Protein AF-A0A167PFN2-F1 (afdb_monomer_lite)

Organism: Calocera viscosa (strain TUFC12733) (NCBI:txid1330018)

pLDDT: mean 80.53, std 17.49, range [42.31, 97.94]

Sequence (240 aa):
MRRRRRKTDGDDTFADDEVVKVKESMMTAAIEDEEAIMEKKPALSKLKMLPQVMDVLQKQSLQAAILDNGMLEAVARWLEPIKADKSLPAMNIQNALFTVLQKMYIDTSTLRECDLGKVVLFYTKCTRVQEHIKRAADQLVDTWSRPIINRSSNYRSLVIPTISLAKILAEGKQAQEKTRRIRIPERQFGVYTVAPPSQVLPDGRTGDGDEARERRRREQERLRRLQRKLQLAKQQNARV

InterPro domains:
  IPR017923 Transcription factor IIS, N-terminal [PF08711] (98-148)
  IPR017923 Transcription factor IIS, N-terminal [PS51319] (73-151)
  IPR035441 TFIIS/LEDGF domain superfamily [G3DSA:1.20.930.10] (11-154)
  IPR035441 TFIIS/LEDGF domain superfamily [SSF47676] (75-150)
  IPR051037 RNA Polymerase II Transcription Factor IWS1 [PTHR46010] (2-229)

Structure (mmCIF, N/CA/C/O backbone):
data_AF-A0A167PFN2-F1
#
_entry.id   AF-A0A167PFN2-F1
#
loop_
_atom_site.group_PDB
_atom_site.id
_atom_site.type_symbol
_atom_site.label_atom_id
_atom_site.label_alt_id
_atom_site.label_comp_id
_atom_site.label_asym_id
_atom_site.label_entity_id
_atom_site.label_seq_id
_atom_site.pdbx_PDB_ins_code
_atom_site.Cartn_x
_atom_site.Cartn_y
_atom_site.Cartn_z
_atom_site.occupancy
_atom_site.B_iso_or_equiv
_atom_site.auth_seq_id
_atom_site.auth_comp_id
_atom_site.auth_asym_id
_atom_site.auth_atom_id
_atom_site.pdbx_PDB_model_num
ATOM 1 N N . MET A 1 1 ? -12.390 13.884 -37.251 1.00 42.31 1 MET A N 1
ATOM 2 C CA . MET A 1 1 ? -11.520 14.655 -36.332 1.00 42.31 1 MET A CA 1
ATOM 3 C C . MET A 1 1 ? -12.018 14.467 -34.904 1.00 42.31 1 MET A C 1
ATOM 5 O O . MET A 1 1 ? -13.130 14.877 -34.598 1.00 42.31 1 MET A O 1
ATOM 9 N N . ARG A 1 2 ? -11.254 13.774 -34.049 1.00 47.59 2 ARG A N 1
ATOM 10 C CA . ARG A 1 2 ? -11.607 13.576 -32.632 1.00 47.59 2 ARG A CA 1
ATOM 11 C C . ARG A 1 2 ? -11.479 14.919 -31.911 1.00 47.59 2 ARG A C 1
ATOM 13 O O . ARG A 1 2 ? -10.385 15.466 -31.809 1.00 47.59 2 ARG A O 1
ATOM 20 N N . ARG A 1 3 ? -12.610 15.461 -31.459 1.00 47.84 3 ARG A N 1
ATOM 21 C CA . ARG A 1 3 ? -12.701 16.722 -30.719 1.00 47.84 3 ARG A CA 1
ATOM 22 C C . ARG A 1 3 ? -11.962 16.546 -29.388 1.00 47.84 3 ARG A C 1
ATOM 24 O O . ARG A 1 3 ? -12.452 15.866 -28.491 1.00 47.84 3 ARG A O 1
ATOM 31 N N . ARG A 1 4 ? -10.754 17.106 -29.292 1.00 57.25 4 ARG A N 1
ATOM 32 C CA . ARG A 1 4 ? -9.968 17.180 -28.055 1.00 57.25 4 ARG A CA 1
ATOM 33 C C . ARG A 1 4 ? -10.764 18.068 -27.094 1.00 57.25 4 ARG A C 1
ATOM 35 O O . ARG A 1 4 ? -10.833 19.278 -27.298 1.00 57.25 4 ARG A O 1
ATOM 42 N N . ARG A 1 5 ? -11.468 17.459 -26.131 1.00 57.72 5 ARG A N 1
ATOM 43 C CA . ARG A 1 5 ? -12.133 18.186 -25.038 1.00 57.72 5 ARG A CA 1
ATOM 44 C C . ARG A 1 5 ? -11.044 19.014 -24.350 1.00 57.72 5 ARG A C 1
ATOM 46 O O . ARG A 1 5 ? -10.065 18.445 -23.877 1.00 57.72 5 ARG A O 1
ATOM 53 N N . ARG A 1 6 ? -11.178 20.344 -24.378 1.00 56.41 6 ARG A N 1
ATOM 54 C CA . ARG A 1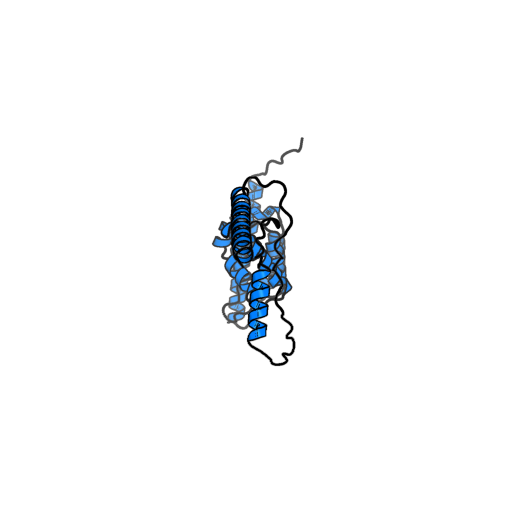 6 ? -10.398 21.234 -23.511 1.00 56.41 6 ARG A CA 1
ATOM 55 C C . ARG A 1 6 ? -10.736 20.825 -22.080 1.00 56.41 6 ARG A C 1
ATOM 57 O O . ARG A 1 6 ? -11.908 20.867 -21.715 1.00 56.41 6 ARG A O 1
ATOM 64 N N . LYS A 1 7 ? -9.734 20.345 -21.348 1.00 56.66 7 LYS A N 1
ATOM 65 C CA . LYS A 1 7 ? -9.808 20.152 -19.903 1.00 56.66 7 LYS A CA 1
ATOM 66 C C . LYS A 1 7 ? -9.984 21.550 -19.308 1.00 56.66 7 LYS A C 1
ATOM 68 O O . LYS A 1 7 ? -9.249 22.459 -19.687 1.00 56.66 7 LYS A O 1
ATOM 73 N N . THR A 1 8 ? -11.039 21.748 -18.534 1.00 57.50 8 THR A N 1
ATOM 74 C CA . THR A 1 8 ? -11.296 23.009 -17.838 1.00 57.50 8 THR A CA 1
ATOM 75 C C . THR A 1 8 ? -10.439 22.978 -16.578 1.00 57.50 8 THR A C 1
ATOM 77 O O . THR A 1 8 ? -10.554 22.011 -15.834 1.00 57.50 8 THR A O 1
ATOM 80 N N . ASP A 1 9 ? -9.607 23.987 -16.318 1.00 60.34 9 ASP A N 1
ATOM 81 C CA . ASP A 1 9 ? -8.679 24.004 -15.166 1.00 60.34 9 ASP A CA 1
ATOM 82 C C . ASP A 1 9 ? -9.374 23.808 -13.792 1.00 60.34 9 ASP A C 1
ATOM 84 O O . ASP A 1 9 ? -8.746 23.415 -12.813 1.00 60.34 9 ASP A O 1
ATOM 88 N N . GLY A 1 10 ? -10.694 24.022 -13.716 1.00 67.62 10 GLY A N 1
ATOM 89 C CA . GLY A 1 10 ? -11.504 23.746 -12.522 1.00 67.62 10 GLY A CA 1
ATOM 90 C C . GLY A 1 10 ? -11.791 22.263 -12.233 1.00 67.62 10 GLY A C 1
ATOM 91 O O . GLY A 1 10 ? -12.207 21.938 -11.128 1.00 67.62 10 GLY A O 1
ATOM 92 N N . ASP A 1 11 ? -11.603 21.363 -13.203 1.00 72.94 11 ASP A N 1
ATOM 93 C CA . ASP A 1 11 ? -11.831 19.916 -13.024 1.00 72.94 11 ASP A CA 1
ATOM 94 C C . ASP A 1 11 ? -10.655 19.256 -12.283 1.00 72.94 11 ASP A C 1
ATOM 96 O O . ASP A 1 11 ? -10.850 18.414 -11.410 1.00 72.94 11 ASP A O 1
ATOM 100 N N . ASP A 1 12 ? -9.428 19.706 -12.572 1.00 79.06 12 ASP A N 1
ATOM 101 C CA . ASP A 1 12 ? -8.213 19.165 -11.953 1.00 79.06 12 ASP A CA 1
ATOM 102 C C . ASP A 1 12 ? -8.086 19.595 -10.482 1.00 79.06 12 ASP A C 1
ATOM 104 O O . ASP A 1 12 ? -7.796 18.769 -9.623 1.00 79.06 12 ASP A O 1
ATOM 108 N N . THR A 1 13 ? -8.442 20.842 -10.159 1.00 85.94 13 THR A N 1
ATOM 109 C CA . THR A 1 13 ? -8.482 21.323 -8.763 1.00 85.94 13 THR A CA 1
ATOM 110 C C . THR A 1 13 ? -9.523 20.594 -7.914 1.00 85.94 13 THR A C 1
ATOM 112 O O . THR A 1 13 ? -9.257 20.261 -6.762 1.00 85.94 13 THR A O 1
ATOM 115 N N . PHE A 1 14 ? -10.696 20.284 -8.474 1.00 88.44 14 PHE A N 1
ATOM 116 C CA . PHE A 1 14 ? -11.708 19.504 -7.759 1.00 88.44 14 PHE A CA 1
ATOM 117 C C . PHE A 1 14 ? -11.242 18.064 -7.483 1.00 88.44 14 PHE A C 1
ATOM 119 O O . PHE A 1 14 ? -11.497 17.528 -6.403 1.00 88.44 14 PHE A O 1
ATOM 126 N N . ALA A 1 15 ? -10.548 17.446 -8.444 1.00 91.12 15 ALA A N 1
ATOM 127 C CA . ALA A 1 15 ? -9.970 16.115 -8.288 1.00 91.12 15 ALA A CA 1
ATOM 128 C C . ALA A 1 15 ? -8.891 16.078 -7.192 1.00 91.12 15 ALA A C 1
ATOM 130 O O . ALA A 1 15 ? -8.901 15.167 -6.361 1.00 91.12 15 ALA A O 1
ATOM 131 N N . ASP A 1 16 ? -8.003 17.074 -7.160 1.00 92.88 16 ASP A N 1
ATOM 132 C CA . ASP A 1 16 ? -6.981 17.210 -6.118 1.00 92.88 16 ASP A CA 1
ATOM 133 C C . ASP A 1 16 ? -7.616 17.382 -4.732 1.00 92.88 16 ASP A C 1
ATOM 135 O O . ASP A 1 16 ? -7.277 16.651 -3.800 1.00 92.88 16 ASP A O 1
ATOM 139 N N . ASP A 1 17 ? -8.615 18.261 -4.606 1.00 94.50 17 ASP A N 1
ATOM 140 C CA . ASP A 1 17 ? -9.341 18.480 -3.352 1.00 94.50 17 ASP A CA 1
ATOM 141 C C . ASP A 1 17 ? -10.053 17.209 -2.850 1.00 94.50 17 ASP A C 1
ATOM 143 O O . ASP A 1 17 ? -10.078 16.946 -1.643 1.00 94.50 17 ASP A O 1
ATOM 147 N N . GLU A 1 18 ? -10.653 16.411 -3.746 1.00 94.38 18 GLU A N 1
ATOM 148 C CA . GLU A 1 18 ? -11.273 15.121 -3.397 1.00 94.38 18 GLU A CA 1
ATOM 149 C C . GLU A 1 18 ? -10.222 14.158 -2.826 1.00 94.38 18 GLU A C 1
ATOM 151 O O . GLU A 1 18 ? -10.432 13.562 -1.764 1.00 94.38 18 GLU A O 1
ATOM 156 N N . VAL A 1 19 ? -9.072 14.040 -3.494 1.00 96.31 19 VAL A N 1
ATOM 157 C CA . VAL A 1 19 ? -7.975 13.153 -3.088 1.00 96.31 19 VAL A CA 1
ATOM 158 C C . VAL A 1 19 ? -7.372 13.579 -1.751 1.00 96.31 19 VAL A C 1
ATOM 160 O O . VAL A 1 19 ? -7.173 12.728 -0.881 1.00 96.31 19 VAL A O 1
ATOM 163 N N . VAL A 1 20 ? -7.118 14.875 -1.551 1.00 96.75 20 VAL A N 1
ATOM 164 C CA . VAL A 1 20 ? -6.549 15.409 -0.304 1.00 96.75 20 VAL A CA 1
ATOM 165 C C . VAL A 1 20 ? -7.480 15.139 0.877 1.00 96.75 20 VAL A C 1
ATOM 167 O O . VAL A 1 20 ? -7.039 14.591 1.887 1.00 96.75 20 VAL A O 1
ATOM 170 N N . LYS A 1 21 ? -8.785 15.405 0.736 1.00 96.56 21 LYS A N 1
ATOM 171 C CA . LYS A 1 21 ? -9.772 15.133 1.800 1.00 96.56 21 LYS A CA 1
ATOM 172 C C . LYS A 1 21 ? -9.812 13.660 2.192 1.00 96.56 21 LYS A C 1
ATOM 174 O O . LYS A 1 21 ? -9.920 13.323 3.375 1.00 96.56 21 LYS A O 1
ATOM 179 N N . VAL A 1 22 ? -9.733 12.767 1.205 1.00 97.19 22 VAL A N 1
ATOM 180 C CA . VAL A 1 22 ? -9.738 11.321 1.453 1.00 97.19 22 VAL A CA 1
ATOM 181 C C . VAL A 1 22 ? -8.418 10.893 2.092 1.00 97.19 22 VAL A C 1
ATOM 183 O O . VAL A 1 22 ? -8.450 10.119 3.044 1.00 97.19 22 VAL A O 1
ATOM 186 N N . LYS A 1 23 ? -7.272 11.434 1.659 1.00 97.19 23 LYS A N 1
ATOM 187 C CA . LYS A 1 23 ? -5.966 11.202 2.299 1.00 97.19 23 LYS A CA 1
ATOM 188 C C . LYS A 1 23 ? -5.992 11.596 3.778 1.00 97.19 23 LYS A C 1
ATOM 190 O O . LYS A 1 23 ? -5.592 10.796 4.621 1.00 97.19 23 LYS A O 1
ATOM 195 N N . GLU A 1 24 ? -6.464 12.795 4.102 1.00 97.69 24 GLU A N 1
ATOM 196 C CA . GLU A 1 24 ? -6.550 13.275 5.487 1.00 97.69 24 GLU A CA 1
ATOM 197 C C . GLU A 1 24 ? -7.451 12.374 6.329 1.00 97.69 24 GLU A C 1
ATOM 199 O O . GLU A 1 24 ? -7.043 11.895 7.385 1.00 97.69 24 GLU A O 1
ATOM 204 N N . SER A 1 25 ? -8.633 12.041 5.807 1.00 97.81 25 SER A N 1
ATOM 205 C CA . SER A 1 25 ? -9.567 11.133 6.474 1.00 97.81 25 SER A CA 1
ATOM 206 C C . SER A 1 25 ? -8.953 9.740 6.694 1.00 97.81 25 SER A C 1
ATOM 208 O O . SER A 1 25 ? -9.162 9.134 7.745 1.00 97.81 25 SER A O 1
ATOM 210 N N . MET A 1 26 ? -8.135 9.241 5.755 1.00 97.94 26 MET A N 1
ATOM 211 C CA . MET A 1 26 ? -7.407 7.979 5.919 1.00 97.94 26 MET A CA 1
ATOM 212 C C . MET A 1 26 ? -6.393 8.057 7.058 1.00 97.94 26 MET A C 1
ATOM 214 O O . MET A 1 26 ? -6.281 7.111 7.841 1.00 97.94 26 MET A O 1
ATOM 218 N N . MET A 1 27 ? -5.650 9.160 7.157 1.00 97.38 27 MET A N 1
ATOM 219 C CA . MET A 1 27 ? -4.683 9.366 8.234 1.00 97.38 27 MET A CA 1
ATOM 220 C C . MET A 1 27 ? -5.386 9.447 9.590 1.00 97.38 27 MET A C 1
ATOM 222 O O . MET A 1 27 ? -4.975 8.758 10.523 1.00 97.38 27 MET A O 1
ATOM 226 N N . THR A 1 28 ? -6.495 10.185 9.681 1.00 97.75 28 THR A N 1
ATOM 227 C CA . THR A 1 28 ? -7.316 10.258 10.896 1.00 97.75 28 THR A CA 1
ATOM 228 C C . THR A 1 28 ? -7.849 8.885 11.295 1.00 97.75 28 THR A C 1
ATOM 230 O O . THR A 1 28 ? -7.648 8.467 12.429 1.00 97.75 28 THR A O 1
ATOM 233 N N . ALA A 1 29 ? -8.412 8.113 10.361 1.00 97.19 29 ALA A N 1
ATOM 234 C CA . ALA A 1 29 ? -8.897 6.760 10.642 1.00 97.19 29 ALA A CA 1
ATOM 235 C C . ALA A 1 29 ? -7.780 5.806 11.111 1.00 97.19 29 ALA A C 1
ATOM 237 O O . ALA A 1 29 ? -8.033 4.876 11.880 1.00 97.19 29 ALA A O 1
ATOM 238 N N . ALA A 1 30 ? -6.540 6.009 10.651 1.00 96.06 30 ALA A N 1
ATOM 239 C CA . ALA A 1 30 ? -5.392 5.249 11.135 1.00 96.06 30 ALA A CA 1
ATOM 240 C C . ALA A 1 30 ? -5.029 5.615 12.581 1.00 96.06 30 ALA A C 1
ATOM 242 O O . ALA A 1 30 ? -4.759 4.705 13.362 1.00 96.06 30 ALA A O 1
ATOM 243 N N . ILE A 1 31 ? -5.052 6.907 12.926 1.00 95.31 31 ILE A N 1
ATOM 244 C CA . ILE A 1 31 ? -4.796 7.412 14.284 1.00 95.31 31 ILE A CA 1
ATOM 245 C C . ILE A 1 31 ? -5.883 6.926 15.250 1.00 95.31 31 ILE A C 1
ATOM 247 O O . ILE A 1 31 ? -5.557 6.332 16.272 1.00 95.31 31 ILE A O 1
ATOM 251 N N . GLU A 1 32 ? -7.160 7.075 14.889 1.00 95.81 32 GLU A N 1
ATOM 252 C CA . GLU A 1 32 ? -8.297 6.620 15.703 1.00 95.81 32 GLU A CA 1
ATOM 253 C C . GLU A 1 32 ? -8.226 5.122 16.019 1.00 95.81 32 GLU A C 1
ATOM 255 O O . GLU A 1 32 ? -8.504 4.693 17.136 1.00 95.81 32 GLU A O 1
ATOM 260 N N . ASP A 1 33 ? -7.834 4.304 15.040 1.00 94.94 33 ASP A N 1
ATOM 261 C CA . ASP A 1 33 ? -7.671 2.871 15.264 1.00 94.94 33 ASP A CA 1
ATOM 262 C C . ASP A 1 33 ? -6.493 2.562 16.200 1.00 94.94 33 ASP A C 1
ATOM 264 O O . ASP A 1 33 ? -6.563 1.602 16.964 1.00 94.94 33 ASP A O 1
ATOM 268 N N . GLU A 1 34 ? -5.409 3.341 16.159 1.00 93.31 34 GLU A N 1
ATOM 269 C CA . GLU A 1 34 ? -4.299 3.185 17.106 1.00 93.31 34 GLU A CA 1
ATOM 270 C C . GLU A 1 34 ? -4.702 3.577 18.523 1.00 93.31 34 GLU A C 1
ATOM 272 O O . GLU A 1 34 ? -4.394 2.844 19.464 1.00 93.31 34 GLU A O 1
ATOM 277 N N . GLU A 1 35 ? -5.439 4.675 18.675 1.00 94.06 35 GLU A N 1
ATOM 278 C CA . GLU A 1 35 ? -6.019 5.097 19.949 1.00 94.06 35 GLU A CA 1
ATOM 279 C C . GLU A 1 35 ? -6.986 4.045 20.495 1.00 94.06 35 GLU A C 1
ATOM 281 O O . GLU A 1 35 ? -6.848 3.624 21.643 1.00 94.06 35 GLU A O 1
ATOM 286 N N . ALA A 1 36 ? -7.885 3.5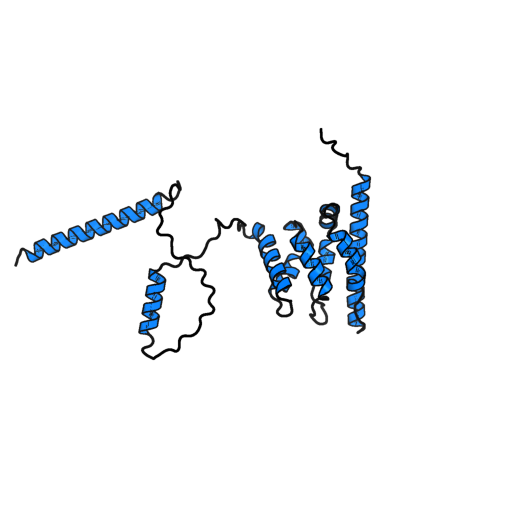17 19.660 1.00 93.88 36 ALA A N 1
ATOM 287 C CA . ALA A 1 36 ? -8.797 2.448 20.052 1.00 93.88 36 ALA A CA 1
ATOM 288 C C . ALA A 1 36 ? -8.038 1.206 20.547 1.00 93.88 36 ALA A C 1
ATOM 290 O O . ALA A 1 36 ? -8.399 0.642 21.579 1.00 93.88 36 ALA A O 1
ATOM 291 N N . ILE A 1 37 ? -6.956 0.805 19.869 1.00 92.06 37 ILE A N 1
ATOM 292 C CA . ILE A 1 37 ? -6.116 -0.329 20.289 1.00 92.06 37 ILE A CA 1
ATOM 293 C C . ILE A 1 37 ? -5.432 -0.043 21.628 1.00 92.06 37 ILE A C 1
ATOM 295 O O . ILE A 1 37 ? -5.434 -0.914 22.501 1.00 92.06 37 ILE A O 1
ATOM 299 N N . MET A 1 38 ? -4.890 1.164 21.826 1.00 91.38 38 MET A N 1
ATOM 300 C CA . MET A 1 38 ? -4.297 1.576 23.106 1.00 91.38 38 MET A CA 1
ATOM 301 C C . MET A 1 38 ? -5.325 1.541 24.245 1.00 91.38 38 MET A C 1
ATOM 303 O O . MET A 1 38 ? -5.020 1.081 25.346 1.00 91.38 38 MET A O 1
ATOM 307 N N . GLU A 1 39 ? -6.565 1.941 23.964 1.00 94.06 39 GLU A N 1
ATOM 308 C CA . GLU A 1 39 ? -7.698 1.879 24.891 1.00 94.06 39 GLU A CA 1
ATOM 309 C C . GLU A 1 39 ? -8.313 0.474 25.034 1.00 94.06 39 GLU A C 1
ATOM 311 O O . GLU A 1 39 ? -9.288 0.299 25.768 1.00 94.06 39 GLU A O 1
ATOM 316 N N . LYS A 1 40 ? -7.760 -0.543 24.357 1.00 92.19 40 LYS A N 1
ATOM 317 C CA . LYS A 1 40 ? -8.274 -1.926 24.311 1.00 92.19 40 LYS A CA 1
ATOM 318 C C . LYS A 1 40 ? -9.709 -2.033 23.775 1.00 92.19 40 LYS A C 1
ATOM 320 O O . LYS A 1 40 ? -10.455 -2.945 24.136 1.00 92.19 40 LYS A O 1
ATOM 325 N N . LYS A 1 41 ? -10.093 -1.112 22.895 1.00 93.69 41 LYS A N 1
ATOM 326 C CA . LYS A 1 41 ? -11.348 -1.103 22.141 1.00 93.69 41 LYS A CA 1
ATOM 327 C C . LYS A 1 41 ? -11.125 -1.659 20.726 1.00 93.69 41 LYS A C 1
ATOM 329 O O . LYS A 1 41 ? -10.013 -1.614 20.201 1.00 93.69 41 LYS A O 1
ATOM 334 N N . PRO A 1 42 ? -12.169 -2.202 20.078 1.00 91.69 42 PRO A N 1
ATOM 335 C CA . PRO A 1 42 ? -12.057 -2.676 18.704 1.00 91.69 42 PRO A CA 1
ATOM 336 C C . PRO A 1 42 ? -11.807 -1.511 17.730 1.00 91.69 42 PRO A C 1
ATOM 338 O O . PRO A 1 42 ? -12.613 -0.588 17.639 1.00 91.69 42 PRO A O 1
ATOM 341 N N . ALA A 1 43 ? -10.717 -1.601 16.967 1.00 93.12 43 ALA A N 1
ATOM 342 C CA . ALA A 1 43 ? -10.366 -0.686 15.882 1.00 93.12 43 ALA A CA 1
ATOM 343 C C . ALA A 1 43 ? -11.212 -0.969 14.629 1.00 93.12 43 ALA A C 1
ATOM 345 O O . ALA A 1 43 ? -11.066 -2.016 13.991 1.00 93.12 43 ALA A O 1
ATOM 346 N N . LEU A 1 44 ? -12.129 -0.058 14.296 1.00 94.81 44 LEU A N 1
ATOM 347 C CA . LEU A 1 44 ? -13.091 -0.211 13.198 1.00 94.81 44 LEU A CA 1
ATOM 348 C C . LEU A 1 44 ? -13.060 0.951 12.196 1.00 94.81 44 LEU A C 1
ATOM 350 O O . LEU A 1 44 ? -13.714 0.848 11.155 1.00 94.81 44 LEU A O 1
ATOM 354 N N . SER A 1 45 ? -12.340 2.037 12.472 1.00 96.44 45 SER A N 1
ATOM 355 C CA . SER A 1 45 ? -12.363 3.259 11.664 1.00 96.44 45 SER A CA 1
ATOM 356 C C . SER A 1 45 ? -11.818 3.011 10.260 1.00 96.44 45 SER A C 1
ATOM 358 O O . SER A 1 45 ? -12.509 3.309 9.282 1.00 96.44 45 SER A O 1
ATOM 360 N N . LYS A 1 46 ? -10.665 2.335 10.115 1.00 96.38 46 LYS A N 1
ATOM 361 C CA . LYS A 1 46 ? -10.138 1.981 8.780 1.00 96.38 46 LYS A CA 1
ATOM 362 C C . LYS A 1 46 ? -11.086 1.070 7.998 1.00 96.38 46 LYS A C 1
ATOM 364 O O . LYS A 1 46 ? -11.260 1.237 6.794 1.00 96.38 46 LYS A O 1
ATOM 369 N N . LEU A 1 47 ? -11.724 0.109 8.671 1.00 96.19 47 LEU A N 1
ATOM 370 C CA . LEU A 1 47 ? -12.668 -0.815 8.031 1.00 96.19 47 LEU A CA 1
ATOM 371 C C . LEU A 1 47 ? -13.927 -0.105 7.528 1.00 96.19 47 LEU A C 1
ATOM 373 O O . LEU A 1 47 ? -14.396 -0.414 6.435 1.00 96.19 47 LEU A O 1
ATOM 377 N N . LYS A 1 48 ? -14.455 0.847 8.303 1.00 96.75 48 LYS A N 1
ATOM 378 C CA . LYS A 1 48 ? -15.614 1.660 7.914 1.00 96.75 48 LYS A CA 1
ATOM 379 C C . LYS A 1 48 ? -15.304 2.568 6.728 1.00 96.75 48 LYS A C 1
ATOM 381 O O . LYS A 1 48 ? -16.152 2.726 5.858 1.00 96.75 48 LYS A O 1
ATOM 386 N N . MET A 1 49 ? -14.101 3.134 6.686 1.00 97.12 49 MET A N 1
ATOM 387 C CA . MET A 1 49 ? -13.695 4.067 5.636 1.00 97.12 49 MET A CA 1
ATOM 388 C C . MET A 1 49 ? -13.224 3.367 4.346 1.00 97.12 49 MET A C 1
ATOM 390 O O . MET A 1 49 ? -13.233 3.969 3.274 1.00 97.12 49 MET A O 1
ATOM 394 N N . LEU A 1 50 ? -12.854 2.082 4.412 1.00 97.44 50 LEU A N 1
ATOM 395 C CA . LEU A 1 50 ? -12.320 1.325 3.275 1.00 97.44 50 LEU A CA 1
ATOM 396 C C . LEU A 1 50 ? -13.139 1.455 1.970 1.00 97.44 50 LEU A C 1
ATOM 398 O O . LEU A 1 50 ? -12.508 1.665 0.937 1.00 97.44 50 LEU A O 1
ATOM 402 N N . PRO A 1 51 ? -14.486 1.377 1.952 1.00 97.31 51 PRO A N 1
ATOM 403 C CA . PRO A 1 51 ? -15.252 1.531 0.711 1.00 97.31 51 PRO A CA 1
ATOM 404 C C . PRO A 1 51 ? -15.016 2.883 0.024 1.00 97.31 51 PRO A C 1
ATOM 406 O O . PRO A 1 51 ? -14.723 2.919 -1.166 1.00 97.31 51 PRO A O 1
ATOM 409 N N . GLN A 1 52 ? -15.031 3.980 0.790 1.00 96.50 52 GLN A N 1
ATOM 410 C CA . GLN A 1 52 ? -14.788 5.330 0.273 1.00 96.50 52 GLN A CA 1
ATOM 411 C C . GLN A 1 52 ? -13.371 5.475 -0.296 1.00 96.50 52 GLN A C 1
ATOM 413 O O . GLN A 1 52 ? -13.170 6.085 -1.343 1.00 96.50 52 GLN A O 1
ATOM 418 N N . VAL A 1 53 ? -12.379 4.886 0.375 1.00 97.31 53 VAL A N 1
ATOM 419 C CA . VAL A 1 53 ? -10.989 4.878 -0.103 1.00 97.31 53 VAL A CA 1
ATOM 420 C C . VAL A 1 53 ? -10.873 4.127 -1.427 1.00 97.31 53 VAL A C 1
ATOM 422 O O . VAL A 1 53 ? -10.204 4.586 -2.352 1.00 97.31 53 VAL A O 1
ATOM 425 N N . MET A 1 54 ? -11.537 2.976 -1.535 1.00 97.19 54 MET A N 1
ATOM 426 C CA . MET A 1 54 ? -11.502 2.151 -2.739 1.00 97.19 54 MET A CA 1
ATOM 427 C C . MET A 1 54 ? -12.196 2.823 -3.925 1.00 97.19 54 MET A C 1
ATOM 429 O O . MET A 1 54 ? -11.689 2.709 -5.040 1.00 97.19 54 MET A O 1
ATOM 433 N N . ASP A 1 55 ? -13.276 3.571 -3.692 1.00 95.94 55 ASP A N 1
ATOM 434 C CA . ASP A 1 55 ? -13.960 4.347 -4.734 1.00 95.94 55 ASP A CA 1
ATOM 435 C C . ASP A 1 55 ? -13.044 5.397 -5.372 1.00 95.94 55 ASP A C 1
ATOM 437 O O . ASP A 1 55 ? -13.147 5.662 -6.568 1.00 95.94 55 ASP A O 1
ATOM 441 N N . VAL A 1 56 ? -12.124 5.981 -4.600 1.00 96.06 56 VAL A N 1
ATOM 442 C CA . VAL A 1 56 ? -11.149 6.961 -5.099 1.00 96.06 56 VAL A CA 1
ATOM 443 C C . VAL A 1 56 ? -9.966 6.259 -5.757 1.00 96.06 56 VAL A C 1
ATOM 445 O O . VAL A 1 56 ? -9.658 6.530 -6.917 1.00 96.06 56 VAL A O 1
ATOM 448 N N . LEU A 1 57 ? -9.344 5.298 -5.065 1.00 95.19 57 LEU A N 1
ATOM 449 C CA . LEU A 1 57 ? -8.138 4.612 -5.540 1.00 95.19 57 LEU A CA 1
ATOM 450 C C . LEU A 1 57 ? -8.355 3.816 -6.839 1.00 95.19 57 LEU A C 1
ATOM 452 O O . LEU A 1 57 ? -7.414 3.622 -7.607 1.00 95.19 57 LEU A O 1
ATOM 456 N N . GLN A 1 58 ? -9.574 3.339 -7.109 1.00 95.25 58 GLN A N 1
ATOM 457 C CA . GLN A 1 58 ? -9.881 2.594 -8.336 1.00 95.25 58 GLN A CA 1
ATOM 458 C C . GLN A 1 58 ? -10.114 3.488 -9.567 1.00 95.25 58 GLN A C 1
ATOM 460 O O . GLN A 1 58 ? -10.061 2.989 -10.697 1.00 95.25 58 GLN A O 1
ATOM 465 N N . LYS A 1 59 ? -10.365 4.794 -9.391 1.00 94.94 59 LYS A N 1
ATOM 466 C CA . LYS A 1 59 ? -10.620 5.724 -10.500 1.00 94.94 59 LYS A CA 1
ATOM 467 C C . LYS A 1 59 ? -9.313 6.071 -11.216 1.00 94.94 59 LYS A C 1
ATOM 469 O O . LYS A 1 59 ? -8.520 6.876 -10.740 1.00 94.94 59 LYS A O 1
ATOM 474 N N . GLN A 1 60 ? -9.130 5.547 -12.430 1.00 92.81 60 GLN A N 1
ATOM 475 C CA . GLN A 1 60 ? -7.962 5.872 -13.269 1.00 92.81 60 GLN A CA 1
ATOM 476 C C . GLN A 1 60 ? -7.835 7.373 -13.575 1.00 92.81 60 GLN A C 1
ATOM 478 O O . GLN A 1 60 ? -6.724 7.874 -13.717 1.00 92.81 60 GLN A O 1
ATOM 483 N N . SER A 1 61 ? -8.954 8.103 -13.651 1.00 93.25 61 SER A N 1
ATOM 484 C CA . SER A 1 61 ? -8.950 9.556 -13.865 1.00 93.25 61 SER A CA 1
ATOM 485 C C . SER A 1 61 ? -8.290 10.331 -12.725 1.00 93.25 61 SER A C 1
ATOM 487 O O . SER A 1 61 ? -7.748 11.400 -12.977 1.00 93.25 61 SER A O 1
ATOM 489 N N . LEU A 1 62 ? -8.310 9.788 -11.502 1.00 94.38 62 LEU A N 1
ATOM 490 C CA . LEU A 1 62 ? -7.710 10.404 -10.318 1.00 94.38 62 LEU A CA 1
ATOM 491 C C . LEU A 1 62 ? -6.271 9.937 -10.072 1.00 94.38 62 LEU A C 1
ATOM 493 O O . LEU A 1 62 ? -5.638 10.413 -9.140 1.00 94.38 62 LEU A O 1
ATOM 497 N N . GLN A 1 63 ? -5.724 9.025 -10.885 1.00 93.69 63 GLN A N 1
ATOM 498 C CA . GLN A 1 63 ? -4.410 8.430 -10.618 1.00 93.69 63 GLN A CA 1
ATOM 499 C C . GLN A 1 63 ? -3.289 9.477 -10.530 1.00 93.69 63 GLN A C 1
ATOM 501 O O . GLN A 1 63 ? -2.427 9.343 -9.669 1.00 93.69 63 GLN A O 1
ATOM 506 N N . ALA A 1 64 ? -3.311 10.510 -11.379 1.00 93.38 64 ALA A N 1
ATOM 507 C CA . ALA A 1 64 ? -2.337 11.604 -11.313 1.00 93.38 64 ALA A CA 1
ATOM 508 C C . ALA A 1 64 ? -2.440 12.356 -9.975 1.00 93.38 64 ALA A C 1
ATOM 510 O O . ALA A 1 64 ? -1.483 12.358 -9.209 1.00 93.38 64 ALA A O 1
ATOM 511 N N . ALA A 1 65 ? -3.638 12.839 -9.628 1.00 95.25 65 ALA A N 1
ATOM 512 C CA . ALA A 1 65 ? -3.910 13.512 -8.357 1.00 95.25 65 ALA A CA 1
ATOM 513 C C . ALA A 1 65 ? -3.531 12.656 -7.130 1.00 95.25 65 ALA A C 1
ATOM 515 O O . ALA A 1 65 ? -2.975 13.162 -6.159 1.00 95.25 65 ALA A O 1
ATOM 516 N N . ILE A 1 66 ? -3.784 11.342 -7.165 1.00 95.75 66 ILE A N 1
ATOM 517 C CA . ILE A 1 66 ? -3.419 10.391 -6.097 1.00 95.75 66 ILE A CA 1
ATOM 518 C C . ILE A 1 66 ? -1.903 10.348 -5.871 1.00 95.75 66 ILE A C 1
ATOM 520 O O . ILE A 1 66 ? -1.458 10.306 -4.719 1.00 95.75 66 ILE A O 1
ATOM 524 N N . LEU A 1 67 ? -1.123 10.318 -6.955 1.00 94.50 67 LEU A N 1
ATOM 525 C CA . LEU A 1 67 ? 0.337 10.282 -6.893 1.00 94.50 67 LEU A CA 1
ATOM 526 C C . LEU A 1 67 ? 0.899 11.640 -6.460 1.00 94.50 67 LEU A C 1
ATOM 528 O O . LEU A 1 67 ? 1.705 11.679 -5.533 1.00 94.50 67 LEU A O 1
ATOM 532 N N . ASP A 1 68 ? 0.422 12.727 -7.066 1.00 93.75 68 ASP A N 1
ATOM 533 C CA . ASP A 1 68 ? 0.932 14.085 -6.850 1.00 93.75 68 ASP A CA 1
ATOM 534 C C . ASP A 1 68 ? 0.647 14.594 -5.426 1.00 93.75 68 ASP A C 1
ATOM 536 O O . ASP A 1 68 ? 1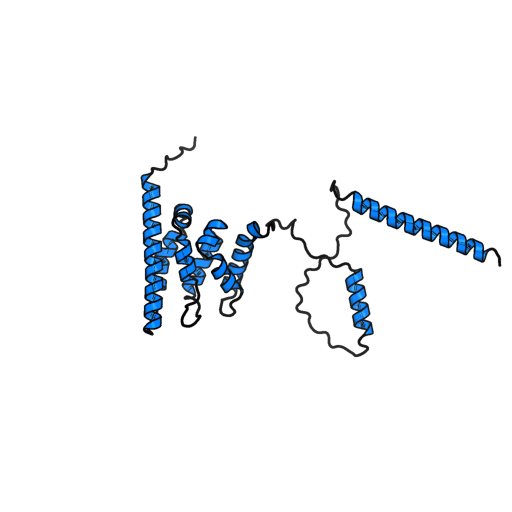.509 15.205 -4.797 1.00 93.75 68 ASP A O 1
ATOM 540 N N . ASN A 1 69 ? -0.522 14.269 -4.860 1.00 94.62 69 ASN A N 1
ATOM 541 C CA . ASN A 1 69 ? -0.895 14.653 -3.490 1.00 94.62 69 ASN A CA 1
ATOM 542 C C . ASN A 1 69 ? -0.409 13.652 -2.416 1.00 94.62 69 ASN A C 1
ATOM 544 O O . ASN A 1 69 ? -0.723 13.777 -1.225 1.00 94.62 69 ASN A O 1
ATOM 548 N N . GLY A 1 70 ? 0.350 12.623 -2.809 1.00 93.50 70 GLY A N 1
ATOM 549 C CA . GLY A 1 70 ? 0.944 11.658 -1.885 1.00 93.50 70 GLY A CA 1
ATOM 550 C C . GLY A 1 70 ? -0.085 10.842 -1.096 1.00 93.50 70 GLY A C 1
ATOM 551 O O . GLY A 1 70 ? 0.144 10.512 0.066 1.00 93.50 70 GLY A O 1
ATOM 552 N N . MET A 1 71 ? -1.237 10.505 -1.684 1.00 95.94 71 MET A N 1
ATOM 553 C CA . MET A 1 71 ? -2.244 9.660 -1.021 1.00 95.94 71 MET A CA 1
ATOM 554 C C . MET A 1 71 ? -1.701 8.250 -0.718 1.00 95.94 71 MET A C 1
ATOM 556 O O . MET A 1 71 ? -2.130 7.600 0.236 1.00 95.94 71 MET A O 1
ATOM 560 N N . LEU A 1 72 ? -0.704 7.789 -1.484 1.00 96.06 72 LEU A N 1
ATOM 561 C CA . LEU A 1 72 ? -0.024 6.513 -1.249 1.00 96.06 72 LEU A CA 1
ATOM 562 C C . LEU A 1 72 ? 0.721 6.447 0.095 1.00 96.06 72 LEU A C 1
ATOM 564 O O . LEU A 1 72 ? 0.941 5.349 0.601 1.00 96.06 72 LEU A O 1
ATOM 568 N N . GLU A 1 73 ? 1.054 7.584 0.703 1.00 96.25 73 GLU A N 1
ATOM 569 C CA . GLU A 1 73 ? 1.586 7.658 2.068 1.00 96.25 73 GLU A CA 1
ATOM 570 C C . GLU A 1 73 ? 0.563 7.122 3.083 1.00 96.25 73 GLU A C 1
ATOM 572 O O . GLU A 1 73 ? 0.881 6.279 3.923 1.00 96.25 73 GLU A O 1
ATOM 577 N N . ALA A 1 74 ? -0.704 7.528 2.949 1.00 96.69 74 ALA A N 1
ATOM 578 C CA . ALA A 1 74 ? -1.787 7.033 3.794 1.00 96.69 74 ALA A CA 1
ATOM 579 C C . ALA A 1 74 ? -2.071 5.542 3.538 1.00 96.69 74 ALA A C 1
ATOM 581 O O . ALA A 1 74 ? -2.357 4.786 4.468 1.00 96.69 74 ALA A O 1
ATOM 582 N N . VAL A 1 75 ? -1.927 5.086 2.286 1.00 97.12 75 VAL A N 1
ATOM 583 C CA . VAL A 1 75 ? -2.007 3.657 1.930 1.00 97.12 75 VAL A CA 1
ATOM 584 C C . VAL A 1 75 ? -0.889 2.858 2.603 1.00 97.12 75 VAL A C 1
ATOM 586 O O . VAL A 1 75 ? -1.157 1.806 3.186 1.00 97.12 75 VAL A O 1
ATOM 589 N N . ALA A 1 76 ? 0.353 3.352 2.559 1.00 95.94 76 ALA A N 1
ATOM 590 C CA . ALA A 1 76 ? 1.482 2.726 3.238 1.00 95.94 76 ALA A CA 1
ATOM 591 C C . ALA A 1 76 ? 1.208 2.633 4.742 1.00 95.94 76 ALA A C 1
ATOM 593 O O . ALA A 1 76 ? 1.306 1.549 5.317 1.00 95.94 76 ALA A O 1
ATOM 594 N N . ARG A 1 77 ? 0.727 3.726 5.343 1.00 95.88 77 ARG A N 1
ATOM 595 C CA . ARG A 1 77 ? 0.367 3.805 6.759 1.00 95.88 77 ARG A CA 1
ATOM 596 C C . ARG A 1 77 ? -0.714 2.809 7.183 1.00 95.88 77 ARG A C 1
ATOM 598 O O . ARG A 1 77 ? -0.652 2.276 8.288 1.00 95.88 77 ARG A O 1
ATOM 605 N N . TRP A 1 78 ? -1.697 2.541 6.323 1.00 96.44 78 TRP A N 1
ATOM 606 C CA . TRP A 1 78 ? -2.735 1.531 6.564 1.00 96.44 78 TRP A CA 1
ATOM 607 C C . TRP A 1 78 ? -2.217 0.096 6.468 1.00 96.44 78 TRP A C 1
ATOM 609 O O . TRP A 1 78 ? -2.775 -0.796 7.110 1.00 96.44 78 TRP A O 1
ATOM 619 N N . LEU A 1 79 ? -1.185 -0.131 5.653 1.00 96.31 79 LEU A N 1
ATOM 620 C CA . LEU A 1 79 ? -0.558 -1.437 5.469 1.00 96.31 79 LEU A CA 1
ATOM 621 C C . LEU A 1 79 ? 0.539 -1.726 6.497 1.00 96.31 79 LEU A C 1
ATOM 623 O O . LEU A 1 79 ? 0.893 -2.896 6.673 1.00 96.31 79 LEU A O 1
ATOM 627 N N . GLU A 1 80 ? 1.064 -0.706 7.173 1.00 94.00 80 GLU A N 1
ATOM 628 C CA . GLU A 1 80 ? 2.058 -0.873 8.227 1.00 94.00 80 GLU A CA 1
ATOM 629 C C . GLU A 1 80 ? 1.558 -1.814 9.338 1.00 94.00 80 GLU A C 1
ATOM 631 O O . GLU A 1 80 ? 0.404 -1.730 9.772 1.00 94.00 80 GLU A O 1
ATOM 636 N N . PRO A 1 81 ? 2.420 -2.721 9.833 1.00 91.56 81 PRO A N 1
ATOM 637 C CA . PRO A 1 81 ? 2.107 -3.514 11.011 1.00 91.56 81 PRO A CA 1
ATOM 638 C C . PRO A 1 81 ? 1.811 -2.617 12.210 1.00 91.56 81 PRO A C 1
ATOM 640 O O . PRO A 1 81 ? 2.523 -1.647 12.471 1.00 91.56 81 PRO A O 1
ATOM 643 N N . ILE A 1 82 ? 0.794 -2.986 12.980 1.00 87.00 82 ILE A N 1
ATOM 644 C CA . ILE A 1 82 ? 0.375 -2.253 14.172 1.00 87.00 82 ILE A CA 1
ATOM 645 C C . ILE A 1 82 ? 1.529 -2.251 15.175 1.00 87.00 82 ILE A C 1
ATOM 647 O O . ILE A 1 82 ? 2.021 -3.309 15.565 1.00 87.00 82 ILE A O 1
ATOM 651 N N . LYS A 1 83 ? 1.967 -1.064 15.604 1.00 77.81 83 LYS A N 1
ATOM 652 C CA . LYS A 1 83 ? 3.192 -0.899 16.406 1.00 77.81 83 LYS A CA 1
ATOM 653 C C . LYS A 1 83 ? 3.134 -1.609 17.762 1.00 77.81 83 LYS A C 1
ATOM 655 O O . LYS A 1 83 ? 4.150 -2.145 18.194 1.00 77.81 83 LYS A O 1
ATOM 660 N N . ALA A 1 84 ? 1.961 -1.640 18.397 1.00 74.31 84 ALA A N 1
ATOM 661 C CA . ALA A 1 84 ? 1.771 -2.236 19.720 1.00 74.31 84 ALA A CA 1
ATOM 662 C C . ALA A 1 84 ? 1.928 -3.769 19.700 1.00 74.31 84 ALA A C 1
ATOM 664 O O . ALA A 1 84 ? 2.792 -4.317 20.381 1.00 74.31 84 ALA A O 1
ATOM 665 N N . ASP A 1 85 ? 1.159 -4.448 18.842 1.00 77.19 85 ASP A N 1
ATOM 666 C CA . ASP A 1 85 ? 1.050 -5.917 18.850 1.00 77.19 85 ASP A CA 1
ATOM 667 C C . ASP A 1 85 ? 1.770 -6.598 17.679 1.00 77.19 85 ASP A C 1
ATOM 669 O O . ASP A 1 85 ? 1.744 -7.826 17.530 1.00 77.19 85 ASP A O 1
ATOM 673 N N . LYS A 1 86 ? 2.382 -5.807 16.789 1.00 81.19 86 LYS A N 1
ATOM 674 C CA . LYS A 1 86 ? 2.992 -6.260 15.526 1.00 81.19 86 LYS A CA 1
ATOM 675 C C . LYS A 1 86 ? 2.016 -7.067 14.662 1.00 81.19 86 LYS A C 1
ATOM 677 O O . LYS A 1 86 ? 2.426 -7.918 13.867 1.00 81.19 86 LYS A O 1
ATOM 682 N N . SER A 1 87 ? 0.715 -6.869 14.863 1.00 86.56 87 SER A N 1
ATOM 683 C CA . SER A 1 87 ? -0.350 -7.488 14.087 1.00 86.56 87 SER A CA 1
ATOM 684 C C . SER A 1 87 ? -0.471 -6.811 12.728 1.00 86.56 87 SER A C 1
ATOM 686 O O . SER A 1 87 ? -0.120 -5.648 12.547 1.00 86.56 87 SER A O 1
ATOM 688 N N . LEU A 1 88 ? -0.917 -7.583 11.741 1.00 92.50 88 LEU A N 1
ATOM 689 C CA . LEU A 1 88 ? -1.214 -7.050 10.419 1.00 92.50 88 LEU A CA 1
ATOM 690 C C . LEU A 1 88 ? -2.571 -6.331 10.460 1.00 92.50 88 LEU A C 1
ATOM 692 O O . LEU A 1 88 ? -3.434 -6.731 11.249 1.00 92.50 88 LEU A O 1
ATOM 696 N N . PRO A 1 89 ? -2.796 -5.329 9.595 1.00 93.56 89 PRO A N 1
ATOM 697 C CA . PRO A 1 89 ? -4.119 -4.741 9.415 1.00 93.56 89 PRO A CA 1
ATOM 698 C C . PRO A 1 89 ? -5.141 -5.799 8.979 1.00 93.56 89 PRO A C 1
ATOM 700 O O . PRO A 1 89 ? -4.788 -6.892 8.531 1.00 93.56 89 PRO A O 1
ATOM 703 N N . ALA A 1 90 ? -6.429 -5.477 9.087 1.00 93.94 90 ALA A N 1
ATOM 704 C CA . ALA A 1 90 ? -7.502 -6.413 8.769 1.00 93.94 90 ALA A CA 1
ATOM 705 C C . ALA A 1 90 ? -7.389 -6.992 7.345 1.00 93.94 90 ALA A C 1
ATOM 707 O O . ALA A 1 90 ? -7.014 -6.304 6.394 1.00 93.94 90 ALA A O 1
ATOM 708 N N . MET A 1 91 ? -7.779 -8.261 7.190 1.00 94.75 91 MET A N 1
ATOM 709 C CA . MET A 1 91 ? -7.618 -9.021 5.945 1.00 94.75 91 MET A CA 1
ATOM 710 C C . MET A 1 91 ? -8.264 -8.332 4.730 1.00 94.75 91 MET A C 1
ATOM 712 O O . MET A 1 91 ? -7.706 -8.317 3.634 1.00 94.75 91 MET A O 1
ATOM 716 N N . ASN A 1 92 ? -9.425 -7.711 4.945 1.00 95.69 92 ASN A N 1
ATOM 717 C CA . ASN A 1 92 ? -10.166 -6.989 3.912 1.00 95.69 92 ASN A CA 1
ATOM 718 C C . ASN A 1 92 ? -9.386 -5.777 3.389 1.00 95.69 92 ASN A C 1
ATOM 720 O O . ASN A 1 92 ? -9.365 -5.552 2.182 1.00 95.69 92 ASN A O 1
ATOM 724 N N . ILE A 1 93 ? -8.697 -5.049 4.277 1.00 97.12 93 ILE A N 1
ATOM 725 C CA . ILE A 1 93 ? -7.853 -3.903 3.912 1.00 97.12 93 ILE A CA 1
ATOM 726 C C . ILE A 1 93 ? -6.684 -4.385 3.053 1.00 97.12 93 ILE A C 1
ATOM 728 O O . ILE A 1 93 ? -6.444 -3.833 1.983 1.00 97.12 93 ILE A O 1
ATOM 732 N N . GLN A 1 94 ? -6.001 -5.456 3.477 1.00 97.12 94 GLN A N 1
ATOM 733 C CA . GLN A 1 94 ? -4.885 -6.018 2.711 1.00 97.12 94 GLN A CA 1
ATOM 734 C C . GLN A 1 94 ? -5.339 -6.427 1.301 1.00 97.12 94 GLN A C 1
ATOM 736 O O . GLN A 1 94 ? -4.768 -5.971 0.315 1.00 97.12 94 GLN A O 1
AT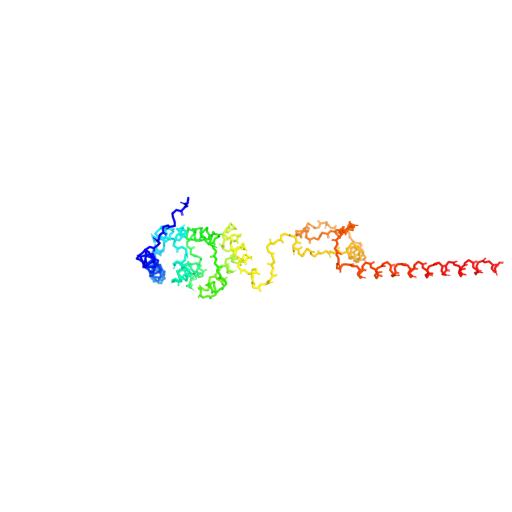OM 741 N N . ASN A 1 95 ? -6.397 -7.240 1.191 1.00 96.81 95 ASN A N 1
ATOM 742 C CA . ASN A 1 95 ? -6.913 -7.708 -0.100 1.00 96.81 95 ASN A CA 1
ATOM 743 C C . ASN A 1 95 ? -7.257 -6.543 -1.039 1.00 96.81 95 ASN A C 1
ATOM 745 O O . ASN A 1 95 ? -6.883 -6.557 -2.213 1.00 96.81 95 ASN A O 1
ATOM 749 N N . ALA A 1 96 ? -7.958 -5.535 -0.520 1.00 97.06 96 ALA A N 1
ATOM 750 C CA . ALA A 1 96 ? -8.417 -4.400 -1.303 1.00 97.06 96 ALA A CA 1
ATOM 751 C C . ALA A 1 96 ? -7.240 -3.546 -1.808 1.00 97.06 96 ALA A C 1
ATOM 753 O O . ALA A 1 96 ? -7.126 -3.308 -3.012 1.00 97.06 96 ALA A O 1
ATOM 754 N N . LEU A 1 97 ? -6.317 -3.167 -0.919 1.00 97.56 97 LEU A N 1
ATOM 755 C CA . LEU A 1 97 ? -5.190 -2.304 -1.274 1.00 97.56 97 LEU A CA 1
ATOM 756 C C . LEU A 1 97 ? -4.204 -3.002 -2.218 1.00 97.56 97 LEU A C 1
ATOM 758 O O . LEU A 1 97 ? -3.837 -2.425 -3.239 1.00 97.56 97 LEU A O 1
ATOM 762 N N . PHE A 1 98 ? -3.836 -4.264 -1.960 1.00 97.25 98 PHE A N 1
ATOM 763 C CA . PHE A 1 98 ? -2.940 -5.005 -2.860 1.00 97.25 98 PHE A CA 1
ATOM 764 C C . PHE A 1 98 ? -3.535 -5.186 -4.265 1.00 97.25 98 PHE A C 1
ATOM 766 O O . PHE A 1 98 ? -2.800 -5.118 -5.249 1.00 97.25 98 PHE A O 1
ATOM 773 N N . THR A 1 99 ? -4.860 -5.337 -4.378 1.00 96.12 99 THR A N 1
ATOM 774 C CA . THR A 1 99 ? -5.544 -5.435 -5.679 1.00 96.12 99 THR A CA 1
ATOM 775 C C . THR A 1 99 ? -5.419 -4.153 -6.503 1.00 96.12 99 THR A C 1
ATOM 777 O O . THR A 1 99 ? -5.315 -4.217 -7.730 1.00 96.12 99 THR A O 1
ATOM 780 N N . VAL A 1 100 ? -5.446 -2.982 -5.860 1.00 96.00 100 VAL A N 1
ATOM 781 C CA . VAL A 1 100 ? -5.306 -1.698 -6.564 1.00 96.00 100 VAL A CA 1
ATOM 782 C C . VAL A 1 100 ? -3.847 -1.408 -6.888 1.00 96.00 100 VAL A C 1
ATOM 784 O O . VAL A 1 100 ? -3.545 -1.052 -8.025 1.00 96.00 100 VAL A O 1
ATOM 787 N N . LEU A 1 101 ? -2.935 -1.648 -5.942 1.00 95.94 101 LEU A N 1
ATOM 788 C CA . LEU A 1 101 ? -1.500 -1.421 -6.134 1.00 95.94 101 LEU A CA 1
ATOM 789 C C . LEU A 1 101 ? -0.934 -2.191 -7.335 1.00 95.94 101 LEU A C 1
ATOM 791 O O . LEU A 1 101 ? -0.076 -1.670 -8.036 1.00 95.94 101 LEU A O 1
ATOM 795 N N . GLN A 1 102 ? -1.447 -3.392 -7.624 1.00 95.12 102 GLN A N 1
ATOM 796 C CA . GLN A 1 102 ? -1.056 -4.173 -8.808 1.00 95.12 102 GLN A CA 1
ATOM 797 C C . GLN A 1 102 ? -1.439 -3.532 -10.147 1.00 95.12 102 GLN A C 1
ATOM 799 O O . GLN A 1 102 ? -0.842 -3.859 -11.171 1.00 95.12 102 GLN A O 1
ATOM 804 N N . LYS A 1 103 ? -2.453 -2.664 -10.165 1.00 93.69 103 LYS A N 1
ATOM 805 C CA . LYS A 1 103 ? -2.969 -2.029 -11.386 1.00 93.69 103 LYS A CA 1
ATOM 806 C C . LYS A 1 103 ? -2.391 -0.636 -11.614 1.00 93.69 103 LYS A C 1
ATOM 808 O O . LYS A 1 103 ? -2.505 -0.117 -12.721 1.00 93.69 103 LYS A O 1
ATOM 813 N N . MET A 1 104 ? -1.819 -0.025 -10.581 1.00 92.69 104 MET A N 1
ATOM 814 C CA . MET A 1 104 ? -1.258 1.317 -10.655 1.00 92.69 104 MET A CA 1
ATOM 815 C C . MET A 1 104 ? 0.171 1.288 -11.196 1.00 92.69 104 MET A C 1
ATOM 817 O O . MET A 1 104 ? 0.989 0.448 -10.826 1.00 92.69 104 MET A O 1
ATOM 821 N N . TYR A 1 105 ? 0.483 2.271 -12.033 1.00 91.56 105 TYR A N 1
ATOM 822 C CA . TYR A 1 105 ? 1.855 2.596 -12.404 1.00 91.56 105 TYR A CA 1
ATOM 823 C C . TYR A 1 105 ? 2.386 3.594 -11.378 1.00 91.56 105 TYR A C 1
ATOM 825 O O . TYR A 1 105 ? 1.828 4.682 -11.248 1.00 91.56 105 TYR A O 1
ATOM 833 N N . ILE A 1 106 ? 3.399 3.184 -10.613 1.00 93.56 106 ILE A N 1
ATOM 834 C CA . ILE A 1 106 ? 4.000 3.971 -9.531 1.00 93.56 106 ILE A CA 1
ATOM 835 C C . ILE A 1 106 ? 5.488 4.116 -9.833 1.00 93.56 106 ILE A C 1
ATOM 837 O O . ILE A 1 106 ? 6.180 3.113 -10.031 1.00 93.56 106 ILE A O 1
ATOM 841 N N . ASP A 1 107 ? 5.964 5.356 -9.852 1.00 92.31 107 ASP A N 1
ATOM 842 C CA . ASP A 1 107 ? 7.363 5.670 -10.109 1.00 92.31 107 ASP A CA 1
ATOM 843 C C . ASP A 1 107 ? 8.241 5.445 -8.873 1.00 92.31 107 ASP A C 1
ATOM 845 O O . ASP A 1 107 ? 7.800 5.509 -7.722 1.00 92.31 107 ASP A O 1
ATOM 849 N N . THR A 1 108 ? 9.534 5.213 -9.110 1.00 91.69 108 THR A N 1
ATOM 850 C CA . THR A 1 108 ? 10.517 4.969 -8.046 1.00 91.69 108 THR A CA 1
ATOM 851 C C . THR A 1 108 ? 10.653 6.154 -7.078 1.00 91.69 108 THR A C 1
ATOM 853 O O . THR A 1 108 ? 10.945 5.940 -5.901 1.00 91.69 108 THR A O 1
ATOM 856 N N . SER A 1 109 ? 10.450 7.394 -7.545 1.00 92.25 109 SER A N 1
ATOM 857 C CA . SER A 1 109 ? 10.456 8.605 -6.708 1.00 92.25 109 SER A CA 1
ATOM 858 C C . SER A 1 109 ? 9.299 8.595 -5.713 1.00 92.25 109 SER A C 1
ATOM 860 O O . SER A 1 109 ? 9.539 8.605 -4.507 1.00 92.25 109 SER A O 1
ATOM 862 N N . THR A 1 110 ? 8.066 8.444 -6.201 1.00 92.62 110 THR A N 1
ATOM 863 C CA . THR A 1 110 ? 6.857 8.396 -5.367 1.00 92.62 110 THR A CA 1
ATOM 864 C C . THR A 1 110 ? 6.897 7.222 -4.389 1.00 92.62 110 THR A C 1
ATOM 866 O O . THR A 1 110 ? 6.531 7.357 -3.222 1.00 92.62 110 THR A O 1
ATOM 869 N N . LEU A 1 111 ? 7.413 6.065 -4.827 1.00 93.44 111 LEU A N 1
ATOM 870 C CA . LEU A 1 111 ? 7.602 4.897 -3.963 1.00 93.44 111 LEU A CA 1
ATOM 871 C C . LEU A 1 111 ? 8.551 5.186 -2.786 1.00 93.44 111 LEU A C 1
ATOM 873 O O . LEU A 1 111 ? 8.347 4.667 -1.687 1.00 93.44 111 LEU A O 1
ATOM 877 N N . ARG A 1 112 ? 9.603 5.979 -3.028 1.00 91.81 112 ARG A N 1
ATOM 878 C CA . ARG A 1 112 ? 10.578 6.382 -2.010 1.00 91.81 112 ARG A CA 1
ATOM 879 C C . ARG A 1 112 ? 9.997 7.416 -1.050 1.00 91.81 112 ARG A C 1
ATOM 881 O O . ARG A 1 112 ? 10.280 7.330 0.136 1.00 91.81 112 ARG A O 1
ATOM 888 N N . GLU A 1 113 ? 9.217 8.365 -1.553 1.00 92.50 113 GLU A N 1
ATOM 889 C CA . GLU A 1 113 ? 8.580 9.412 -0.744 1.00 92.50 113 GLU A CA 1
ATOM 890 C C . GLU A 1 113 ? 7.525 8.840 0.205 1.00 92.50 113 GLU A C 1
ATOM 892 O O . GLU A 1 113 ? 7.502 9.186 1.380 1.00 92.50 113 GLU A O 1
ATOM 897 N N . CYS A 1 114 ? 6.701 7.907 -0.278 1.00 93.25 114 CYS A N 1
ATOM 898 C CA . CYS A 1 114 ? 5.616 7.312 0.506 1.00 93.25 114 CYS A CA 1
ATOM 899 C C . CYS A 1 114 ? 6.057 6.120 1.376 1.00 93.25 114 CYS A C 1
ATOM 901 O O . CYS A 1 114 ? 5.215 5.485 2.004 1.00 93.25 114 CYS A O 1
ATOM 903 N N . ASP A 1 115 ? 7.338 5.735 1.341 1.00 92.38 115 ASP A N 1
ATOM 904 C CA . ASP A 1 115 ? 7.900 4.562 2.033 1.00 92.38 115 ASP A CA 1
ATOM 905 C C . ASP A 1 115 ? 7.186 3.211 1.766 1.00 92.38 115 ASP A C 1
ATOM 907 O O . ASP A 1 115 ? 7.436 2.194 2.426 1.00 92.38 115 ASP A O 1
ATOM 911 N N . LEU A 1 116 ? 6.370 3.146 0.709 1.00 95.38 116 LEU A N 1
ATOM 912 C CA . LEU A 1 116 ? 5.532 1.995 0.369 1.00 95.38 116 LEU A CA 1
ATOM 913 C C . LEU A 1 116 ? 6.358 0.740 0.043 1.00 95.38 116 LEU A C 1
ATOM 915 O O . LEU A 1 116 ? 5.972 -0.379 0.386 1.00 95.38 116 LEU A O 1
ATOM 919 N N . GLY A 1 117 ? 7.532 0.913 -0.574 1.00 94.56 117 GLY A N 1
ATOM 920 C CA . GLY A 1 117 ? 8.415 -0.200 -0.933 1.00 94.56 117 GLY A CA 1
ATOM 921 C C . GLY A 1 117 ? 8.892 -1.012 0.276 1.00 94.56 117 GLY A C 1
ATOM 922 O O . GLY A 1 117 ? 8.969 -2.240 0.206 1.00 94.56 117 GLY A O 1
ATOM 923 N N . LYS A 1 118 ? 9.166 -0.350 1.410 1.00 94.31 118 LYS A N 1
ATOM 924 C CA . LYS A 1 118 ? 9.592 -1.014 2.655 1.00 94.31 118 LYS A CA 1
ATOM 925 C C . LYS A 1 118 ? 8.456 -1.846 3.245 1.00 94.31 118 LYS A C 1
ATOM 927 O O . LYS A 1 118 ? 8.682 -2.987 3.650 1.00 94.31 118 LYS A O 1
ATOM 932 N N . VAL A 1 119 ? 7.244 -1.287 3.253 1.00 95.62 119 VAL A N 1
ATOM 933 C CA . VAL A 1 119 ? 6.041 -1.959 3.756 1.00 95.62 119 VAL A CA 1
ATOM 934 C C . VAL A 1 119 ? 5.747 -3.194 2.913 1.00 95.62 119 VAL A C 1
ATOM 936 O O . VAL A 1 119 ? 5.634 -4.288 3.453 1.00 95.62 119 VAL A O 1
ATOM 939 N N . VAL A 1 120 ? 5.723 -3.080 1.584 1.00 96.38 120 VAL A N 1
ATOM 940 C CA . VAL A 1 120 ? 5.448 -4.232 0.712 1.00 96.38 120 VAL A CA 1
ATOM 941 C C . VAL A 1 120 ? 6.534 -5.311 0.825 1.00 96.38 120 VAL A C 1
ATOM 943 O O . VAL A 1 120 ? 6.208 -6.496 0.892 1.00 96.38 120 VAL A O 1
ATOM 946 N N . LEU A 1 121 ? 7.811 -4.935 0.968 1.00 95.19 121 LEU A N 1
ATOM 947 C CA . LEU A 1 121 ? 8.893 -5.889 1.246 1.00 95.19 121 LEU A CA 1
ATOM 948 C C . LEU A 1 121 ? 8.716 -6.616 2.591 1.00 95.19 121 LEU A C 1
ATOM 950 O O . LEU A 1 121 ? 9.150 -7.756 2.746 1.00 95.19 121 LEU A O 1
ATOM 954 N N . PHE A 1 122 ? 8.095 -5.982 3.584 1.00 95.44 122 PHE A N 1
ATOM 955 C CA . PHE A 1 122 ? 7.763 -6.661 4.832 1.00 95.44 122 PHE A CA 1
ATOM 956 C C . PHE A 1 122 ? 6.715 -7.767 4.608 1.00 95.44 122 PHE A C 1
ATOM 958 O O . PHE A 1 122 ? 6.869 -8.864 5.153 1.00 95.44 122 PHE A O 1
ATOM 965 N N . TYR A 1 123 ? 5.708 -7.540 3.755 1.00 96.25 123 TYR A N 1
ATOM 966 C CA . TYR A 1 123 ? 4.683 -8.550 3.444 1.00 96.25 123 TYR A CA 1
ATOM 967 C C . TYR A 1 123 ? 5.251 -9.799 2.758 1.00 96.25 123 TYR A C 1
ATOM 969 O O . TYR A 1 123 ? 4.743 -10.892 2.995 1.00 96.25 123 TYR A O 1
ATOM 977 N N . THR A 1 124 ? 6.330 -9.680 1.975 1.00 96.12 124 THR A N 1
ATOM 978 C CA . THR A 1 124 ? 6.979 -10.851 1.351 1.00 96.12 124 THR A CA 1
ATOM 979 C C . THR A 1 124 ? 7.728 -11.724 2.361 1.00 96.12 124 THR A C 1
ATOM 981 O O . THR A 1 124 ? 7.891 -12.929 2.162 1.00 96.12 124 THR A O 1
ATOM 984 N N . LYS A 1 125 ? 8.169 -11.141 3.480 1.00 94.19 125 LYS A N 1
ATOM 985 C CA . LYS A 1 125 ? 8.932 -11.839 4.528 1.00 94.19 125 LYS A CA 1
ATOM 986 C C . LYS A 1 125 ? 8.059 -12.349 5.672 1.00 94.19 125 LYS A C 1
ATOM 988 O O . LYS A 1 125 ? 8.457 -13.274 6.377 1.00 94.19 125 LYS A O 1
ATOM 993 N N . CYS A 1 126 ? 6.895 -11.747 5.887 1.00 93.31 126 CYS A N 1
ATOM 994 C CA . CYS A 1 126 ? 6.035 -12.066 7.017 1.00 93.31 126 CYS A CA 1
ATOM 995 C C . CYS A 1 126 ? 5.340 -13.428 6.840 1.00 93.31 126 CYS A C 1
ATOM 997 O O . CYS A 1 126 ? 4.633 -13.664 5.865 1.00 93.31 126 CYS A O 1
ATOM 999 N N . THR A 1 127 ? 5.486 -14.320 7.823 1.00 92.19 127 THR A N 1
ATOM 1000 C CA . THR A 1 127 ? 4.864 -15.659 7.819 1.00 92.19 127 THR A CA 1
ATOM 1001 C C . THR A 1 127 ? 3.363 -15.644 8.109 1.00 92.19 127 THR A C 1
ATOM 1003 O O . THR A 1 127 ? 2.684 -16.634 7.861 1.00 92.19 127 THR A O 1
ATOM 1006 N N . ARG A 1 128 ? 2.836 -14.534 8.642 1.00 91.94 128 ARG A N 1
ATOM 1007 C CA . ARG A 1 128 ? 1.415 -14.367 9.000 1.00 91.94 128 ARG A CA 1
ATOM 1008 C C . ARG A 1 128 ? 0.546 -13.919 7.820 1.00 91.94 128 ARG A C 1
ATOM 1010 O O . ARG A 1 128 ? -0.675 -13.884 7.948 1.00 91.94 128 ARG A O 1
ATOM 1017 N N . VAL A 1 129 ? 1.168 -13.530 6.708 1.00 94.50 129 VAL A N 1
ATOM 1018 C CA . VAL A 1 129 ? 0.483 -13.062 5.499 1.00 94.50 129 VAL A CA 1
ATOM 1019 C C . VAL A 1 129 ? -0.047 -14.264 4.720 1.00 94.50 129 VAL A C 1
ATOM 1021 O O . VAL A 1 129 ? 0.623 -15.288 4.607 1.00 94.50 129 VAL A O 1
ATOM 1024 N N . GLN A 1 130 ? -1.254 -14.135 4.170 1.00 95.50 130 GLN A N 1
ATOM 1025 C CA . GLN A 1 130 ? -1.842 -15.165 3.316 1.00 95.50 130 GLN A CA 1
ATOM 1026 C C . GLN A 1 130 ? -1.061 -15.310 2.004 1.00 95.50 130 GLN A C 1
ATOM 1028 O O . GLN A 1 130 ? -0.605 -14.325 1.423 1.00 95.50 130 GLN A O 1
ATOM 1033 N N . GLU A 1 131 ? -0.956 -16.540 1.506 1.00 94.94 131 GLU A N 1
ATOM 1034 C CA . GLU A 1 131 ? -0.131 -16.885 0.342 1.00 94.94 131 GLU A CA 1
ATOM 1035 C C . GLU A 1 131 ? -0.467 -16.050 -0.909 1.00 94.94 131 GLU A C 1
ATOM 1037 O O . GLU A 1 131 ? 0.434 -15.628 -1.632 1.00 94.94 131 GLU A O 1
ATOM 1042 N N . HIS A 1 132 ? -1.744 -15.747 -1.166 1.00 95.56 132 HIS A N 1
ATOM 1043 C CA . HIS A 1 132 ? -2.138 -14.956 -2.339 1.00 95.56 132 HIS A CA 1
ATOM 1044 C C . HIS A 1 132 ? -1.686 -13.491 -2.255 1.00 95.56 132 HIS A C 1
ATOM 1046 O O . HIS A 1 132 ? -1.254 -12.938 -3.265 1.00 95.56 132 HIS A O 1
ATOM 1052 N N . ILE A 1 133 ? -1.712 -12.874 -1.069 1.00 96.62 133 ILE A N 1
ATOM 1053 C CA . ILE A 1 133 ? -1.175 -11.516 -0.868 1.00 96.62 133 ILE A CA 1
ATOM 1054 C C . ILE A 1 133 ? 0.338 -11.525 -0.896 1.00 96.62 133 ILE A C 1
ATOM 1056 O O . ILE A 1 133 ? 0.938 -10.619 -1.462 1.00 96.62 133 ILE A O 1
ATOM 1060 N N . LYS A 1 134 ? 0.966 -12.554 -0.328 1.00 96.88 134 LYS A N 1
ATOM 1061 C CA . LYS A 1 134 ? 2.417 -12.699 -0.387 1.00 96.88 134 LYS A CA 1
ATOM 1062 C C . LYS A 1 134 ? 2.902 -12.730 -1.839 1.00 96.88 134 LYS A C 1
ATOM 1064 O O . LYS A 1 134 ? 3.791 -11.967 -2.196 1.00 96.88 134 LYS A O 1
ATOM 1069 N N . ARG A 1 135 ? 2.232 -13.504 -2.702 1.00 96.62 135 ARG A N 1
ATOM 1070 C CA . ARG A 1 135 ? 2.488 -13.518 -4.153 1.00 96.62 135 ARG A CA 1
ATOM 1071 C C . ARG A 1 135 ? 2.265 -12.157 -4.807 1.00 96.62 135 ARG A C 1
ATOM 1073 O O . ARG A 1 135 ? 3.056 -11.763 -5.658 1.00 96.62 135 ARG A O 1
ATOM 1080 N N . ALA A 1 136 ? 1.205 -11.444 -4.423 1.00 96.94 136 ALA A N 1
ATOM 1081 C CA . ALA A 1 136 ? 0.955 -10.093 -4.917 1.00 96.94 136 ALA A CA 1
ATOM 1082 C C . ALA A 1 136 ? 2.085 -9.129 -4.521 1.00 96.94 136 ALA A C 1
ATOM 1084 O O . ALA A 1 136 ? 2.581 -8.385 -5.363 1.00 96.94 136 ALA A O 1
ATOM 1085 N N . ALA A 1 137 ? 2.541 -9.190 -3.270 1.00 97.19 137 ALA A N 1
ATOM 1086 C CA . ALA A 1 137 ? 3.666 -8.412 -2.772 1.00 97.19 137 ALA A CA 1
ATOM 1087 C C . ALA A 1 137 ? 4.973 -8.764 -3.502 1.00 97.19 137 ALA A C 1
ATOM 1089 O O . ALA A 1 137 ? 5.690 -7.856 -3.913 1.00 97.19 137 ALA A O 1
ATOM 1090 N N . ASP A 1 138 ? 5.257 -10.049 -3.740 1.00 96.31 138 ASP A N 1
ATOM 1091 C CA . ASP A 1 138 ? 6.439 -10.490 -4.496 1.00 96.31 138 ASP A CA 1
ATOM 1092 C C . ASP A 1 138 ? 6.440 -9.926 -5.925 1.00 96.31 138 ASP A C 1
ATOM 1094 O O . ASP A 1 138 ? 7.460 -9.425 -6.399 1.00 96.31 138 ASP A O 1
ATOM 1098 N N . GLN A 1 139 ? 5.285 -9.945 -6.599 1.00 95.44 139 GLN A N 1
ATOM 1099 C CA . GLN A 1 139 ? 5.126 -9.360 -7.935 1.00 95.44 139 GLN A CA 1
ATOM 1100 C C . GLN A 1 139 ? 5.338 -7.843 -7.938 1.00 95.44 139 GLN A C 1
ATOM 1102 O O . GLN A 1 139 ? 5.980 -7.316 -8.849 1.00 95.44 139 GLN A O 1
ATOM 1107 N N . LEU A 1 140 ? 4.821 -7.136 -6.930 1.00 96.19 140 LEU A N 1
ATOM 1108 C CA . LEU A 1 140 ? 5.017 -5.692 -6.785 1.00 96.19 140 LEU A CA 1
ATOM 1109 C C . LEU A 1 140 ? 6.488 -5.352 -6.529 1.00 96.19 140 LEU A C 1
ATOM 1111 O O . LEU A 1 140 ? 7.031 -4.477 -7.198 1.00 96.19 140 LEU A O 1
ATOM 1115 N N . VAL A 1 141 ? 7.161 -6.077 -5.629 1.00 95.06 141 VAL A N 1
ATOM 1116 C CA . VAL A 1 141 ? 8.597 -5.893 -5.358 1.00 95.06 141 VAL A CA 1
ATOM 1117 C C . VAL A 1 141 ? 9.424 -6.146 -6.614 1.00 95.06 141 VAL A C 1
ATOM 1119 O O . VAL A 1 141 ? 10.313 -5.354 -6.928 1.00 95.06 141 VAL A O 1
ATOM 1122 N N . ASP A 1 142 ? 9.139 -7.214 -7.358 1.00 92.19 142 ASP A N 1
ATOM 1123 C CA . ASP A 1 142 ? 9.815 -7.486 -8.626 1.00 92.19 142 ASP A CA 1
ATOM 1124 C C . ASP A 1 142 ? 9.571 -6.353 -9.636 1.00 92.19 142 ASP A C 1
ATOM 1126 O O . ASP A 1 142 ? 10.518 -5.833 -10.217 1.00 92.19 142 ASP A O 1
ATOM 1130 N N . THR A 1 143 ? 8.330 -5.887 -9.782 1.00 92.12 143 THR A N 1
ATOM 1131 C CA . THR A 1 143 ? 7.976 -4.801 -10.712 1.00 92.12 143 THR A CA 1
ATOM 1132 C C . THR A 1 143 ? 8.668 -3.483 -10.358 1.00 92.12 143 THR A C 1
ATOM 1134 O O . THR A 1 143 ? 9.307 -2.876 -11.217 1.00 92.12 143 THR A O 1
ATOM 1137 N N . TRP A 1 144 ? 8.594 -3.055 -9.098 1.00 93.44 144 TRP A N 1
ATOM 1138 C CA . TRP A 1 144 ? 9.119 -1.764 -8.646 1.00 93.44 144 TRP A CA 1
ATOM 1139 C C . TRP A 1 144 ? 10.640 -1.748 -8.472 1.00 93.44 144 TRP A C 1
ATOM 1141 O O . TRP A 1 144 ? 11.260 -0.696 -8.602 1.00 93.44 144 TRP A O 1
ATOM 1151 N N . SER A 1 145 ? 11.274 -2.894 -8.200 1.00 91.44 145 SER A N 1
ATOM 1152 C CA . SER A 1 145 ? 12.737 -2.954 -8.069 1.00 91.44 145 SER A CA 1
ATOM 1153 C C . SER A 1 145 ? 13.463 -2.963 -9.414 1.00 91.44 145 SER A C 1
ATOM 1155 O O . SER A 1 145 ? 14.615 -2.532 -9.477 1.00 91.44 145 SER A O 1
ATOM 1157 N N . ARG A 1 146 ? 12.812 -3.403 -10.501 1.00 88.38 146 ARG A N 1
ATOM 1158 C CA . ARG A 1 146 ? 13.408 -3.540 -11.845 1.00 88.38 146 ARG A CA 1
ATOM 1159 C C . ARG A 1 146 ? 14.151 -2.300 -12.353 1.00 88.38 146 ARG A C 1
ATOM 1161 O O . ARG A 1 146 ? 15.297 -2.482 -12.776 1.00 88.38 146 ARG A O 1
ATOM 1168 N N . PRO A 1 147 ? 13.584 -1.075 -12.295 1.00 86.81 147 PRO A N 1
ATOM 1169 C CA . PRO A 1 147 ? 14.287 0.132 -12.730 1.00 86.81 147 PRO A CA 1
ATOM 1170 C C . PRO A 1 147 ? 15.556 0.417 -11.917 1.00 86.81 147 PRO A C 1
ATOM 1172 O O . PRO A 1 147 ? 16.512 0.965 -12.448 1.00 86.81 147 PRO A O 1
ATOM 1175 N N . ILE A 1 148 ? 15.590 0.013 -10.643 1.00 85.06 148 ILE A N 1
ATOM 1176 C CA . ILE A 1 148 ? 16.736 0.232 -9.749 1.00 85.06 148 ILE A CA 1
ATOM 1177 C C . ILE A 1 148 ? 17.867 -0.752 -10.071 1.00 85.06 148 ILE A C 1
ATOM 1179 O O . ILE A 1 148 ? 19.037 -0.382 -10.112 1.00 85.06 148 ILE A O 1
ATOM 1183 N N . ILE A 1 149 ? 17.525 -2.022 -10.302 1.00 83.25 149 ILE A N 1
ATOM 1184 C CA . ILE A 1 149 ? 18.498 -3.110 -10.496 1.00 83.25 149 ILE A CA 1
ATOM 1185 C C . ILE A 1 149 ? 18.871 -3.347 -11.968 1.00 83.25 149 ILE A C 1
ATOM 1187 O O . ILE A 1 149 ? 19.561 -4.324 -12.262 1.00 83.25 149 ILE A O 1
ATOM 1191 N N . ASN A 1 150 ? 18.403 -2.496 -12.892 1.00 73.62 150 ASN A N 1
ATOM 1192 C CA . ASN A 1 150 ? 18.593 -2.620 -14.344 1.00 73.62 150 ASN A CA 1
ATOM 1193 C C . ASN A 1 150 ? 18.251 -4.022 -14.897 1.00 73.62 150 ASN A C 1
ATOM 1195 O O . ASN A 1 150 ? 18.867 -4.501 -15.852 1.00 73.62 150 ASN A O 1
ATOM 1199 N N . ARG A 1 151 ? 17.260 -4.709 -14.307 1.00 65.50 151 ARG A N 1
ATOM 1200 C CA . ARG A 1 151 ? 16.776 -6.005 -14.810 1.00 65.50 151 ARG A CA 1
ATOM 1201 C C . ARG A 1 151 ? 15.603 -5.783 -15.750 1.00 65.50 151 ARG A C 1
ATOM 1203 O O . ARG A 1 151 ? 14.580 -5.221 -15.371 1.00 65.50 151 ARG A O 1
ATOM 1210 N N . SER A 1 152 ? 15.724 -6.276 -16.974 1.00 60.44 152 SER A N 1
ATOM 1211 C CA . SER A 1 152 ? 14.649 -6.182 -17.964 1.00 60.44 152 SER A CA 1
ATOM 1212 C C . SER A 1 152 ? 13.504 -7.152 -17.649 1.00 60.44 152 SER A C 1
ATOM 1214 O O . SER A 1 152 ? 13.712 -8.255 -17.144 1.00 60.44 152 SER A O 1
ATOM 1216 N N . SER A 1 153 ? 12.272 -6.731 -17.951 1.00 61.91 153 SER A N 1
ATOM 1217 C CA . SER A 1 153 ? 11.049 -7.556 -17.894 1.00 61.91 153 SER A CA 1
ATOM 1218 C C . SER A 1 153 ? 10.955 -8.576 -19.029 1.00 61.91 153 SER A C 1
ATOM 1220 O O . SER A 1 153 ? 10.070 -9.428 -19.034 1.00 61.91 153 SER A O 1
ATOM 1222 N N . ASN A 1 154 ? 11.867 -8.501 -19.998 1.00 64.44 154 ASN A N 1
ATOM 1223 C CA . ASN A 1 154 ? 11.870 -9.370 -21.157 1.00 64.44 154 ASN A CA 1
ATOM 1224 C C . ASN A 1 154 ? 12.338 -10.779 -20.766 1.00 64.44 154 ASN A C 1
ATOM 1226 O O . ASN A 1 154 ? 13.449 -10.965 -20.283 1.00 64.44 154 ASN A O 1
ATOM 1230 N N . TYR A 1 155 ? 11.524 -11.798 -21.040 1.00 59.31 155 TYR A N 1
ATOM 1231 C CA . TYR A 1 155 ? 11.902 -13.192 -20.787 1.00 59.31 155 TYR A CA 1
ATOM 1232 C C . TYR A 1 155 ? 13.214 -13.583 -21.497 1.00 59.31 155 TYR A C 1
ATOM 1234 O O . TYR A 1 155 ? 13.981 -14.398 -20.996 1.00 59.31 155 TYR A O 1
ATOM 1242 N N . ARG A 1 156 ? 13.529 -12.953 -22.639 1.00 58.84 156 ARG A N 1
ATOM 1243 C CA . ARG A 1 156 ? 14.761 -13.214 -23.407 1.00 58.84 156 ARG A CA 1
ATOM 1244 C C . ARG A 1 156 ? 16.058 -12.771 -22.733 1.00 58.84 156 ARG A C 1
ATOM 1246 O O . ARG A 1 156 ? 17.119 -13.239 -23.133 1.00 58.84 156 ARG A O 1
ATOM 1253 N N . SER A 1 157 ? 15.995 -11.859 -21.772 1.00 63.84 157 SER A N 1
ATOM 1254 C CA . SER A 1 157 ? 17.160 -11.395 -21.012 1.00 63.84 157 SER A CA 1
ATOM 1255 C C . SER A 1 157 ? 17.277 -12.078 -19.650 1.00 63.84 157 SER A C 1
ATOM 1257 O O . SER A 1 157 ? 18.146 -11.716 -18.855 1.00 63.84 157 SER A O 1
ATOM 1259 N N . LEU A 1 158 ? 16.436 -13.085 -19.384 1.00 63.22 158 LEU A N 1
ATOM 1260 C CA . LEU A 1 158 ? 16.556 -13.940 -18.214 1.00 63.22 158 LEU A CA 1
ATOM 1261 C C . LEU A 1 158 ? 17.888 -14.700 -18.282 1.00 63.22 158 LEU A C 1
ATOM 1263 O O . LEU A 1 158 ? 18.042 -15.659 -19.038 1.00 63.22 158 LEU A O 1
ATOM 1267 N N . VAL A 1 159 ? 18.862 -14.269 -17.479 1.00 63.81 159 VAL A N 1
ATOM 1268 C CA . VAL A 1 159 ? 20.124 -14.990 -17.300 1.00 63.81 159 VAL A CA 1
ATOM 1269 C C . VAL A 1 159 ? 19.845 -16.190 -16.402 1.00 63.81 159 VAL A C 1
ATOM 1271 O O . VAL A 1 159 ? 19.859 -16.090 -15.177 1.00 63.81 159 VAL A O 1
ATOM 1274 N N . ILE A 1 160 ? 19.543 -17.328 -17.022 1.00 65.38 160 ILE A N 1
ATOM 1275 C CA . ILE A 1 160 ? 19.428 -18.602 -16.318 1.00 65.38 160 ILE A CA 1
ATOM 1276 C C . ILE A 1 160 ? 20.855 -19.095 -16.050 1.00 65.38 160 ILE A C 1
ATOM 1278 O O . ILE A 1 160 ? 21.627 -19.232 -17.003 1.00 65.38 160 ILE A O 1
ATOM 1282 N N . PRO A 1 161 ? 21.243 -19.365 -14.793 1.00 61.75 161 PRO A N 1
ATOM 1283 C CA . PRO A 1 161 ? 22.551 -19.931 -14.502 1.00 61.75 161 PRO A CA 1
ATOM 1284 C C . PRO A 1 161 ? 22.671 -21.316 -15.157 1.00 61.75 161 PRO A C 1
ATOM 1286 O O . PRO A 1 161 ? 22.071 -22.296 -14.720 1.00 61.75 161 PRO A O 1
ATOM 1289 N N . THR A 1 162 ? 23.454 -21.403 -16.231 1.00 62.91 162 THR A N 1
ATOM 1290 C CA . THR A 1 162 ? 23.780 -22.669 -16.892 1.00 62.91 162 THR A CA 1
ATOM 1291 C C . THR A 1 162 ? 24.926 -23.344 -16.151 1.00 62.91 162 THR A C 1
ATOM 1293 O O . THR A 1 162 ? 26.016 -22.779 -16.037 1.00 62.91 162 THR A O 1
ATOM 1296 N N . ILE A 1 163 ? 24.714 -24.566 -15.670 1.00 63.06 163 ILE A N 1
ATOM 1297 C CA . ILE A 1 163 ? 25.789 -25.401 -15.126 1.00 63.06 163 ILE A CA 1
ATOM 1298 C C . ILE A 1 163 ? 26.259 -26.334 -16.238 1.00 63.06 163 ILE A C 1
ATOM 1300 O O . ILE A 1 163 ? 25.456 -26.923 -16.961 1.00 63.06 163 ILE A O 1
ATOM 1304 N N . SER A 1 164 ? 27.574 -26.476 -16.390 1.00 66.69 164 SER A N 1
ATOM 1305 C CA . SER A 1 164 ? 28.125 -27.421 -17.353 1.00 66.69 164 SER A CA 1
ATOM 1306 C C . SER A 1 164 ? 27.885 -28.859 -16.894 1.00 66.69 164 SER A C 1
ATOM 1308 O O . SER A 1 164 ? 28.092 -29.205 -15.729 1.00 66.69 164 SER A O 1
ATOM 1310 N N . LEU A 1 165 ? 27.522 -29.729 -17.838 1.00 64.75 165 LEU A N 1
ATOM 1311 C CA . LEU A 1 165 ? 27.368 -31.164 -17.590 1.00 64.75 165 LEU A CA 1
ATOM 1312 C C . LEU A 1 165 ? 28.631 -31.774 -16.954 1.00 64.75 165 LEU A C 1
ATOM 1314 O O . LEU A 1 165 ? 28.539 -32.624 -16.076 1.00 64.75 165 LE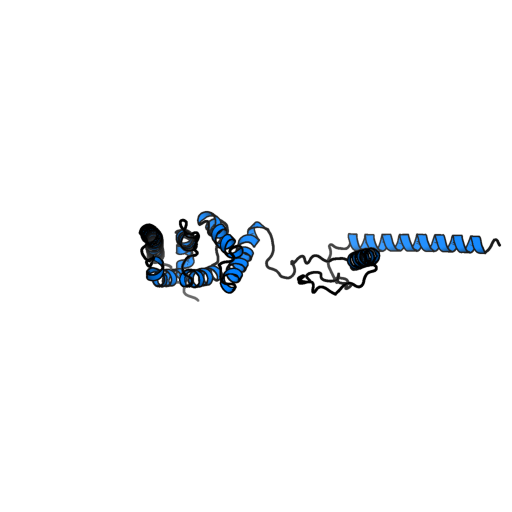U A O 1
ATOM 1318 N N . ALA A 1 166 ? 29.815 -31.286 -17.335 1.00 69.06 166 ALA A N 1
ATOM 1319 C CA . ALA A 1 166 ? 31.085 -31.704 -16.746 1.00 69.06 166 ALA A CA 1
ATOM 1320 C C . ALA A 1 166 ? 31.177 -31.414 -15.237 1.00 69.06 166 ALA A C 1
ATOM 1322 O O . ALA A 1 166 ? 31.714 -32.236 -14.499 1.00 69.06 166 ALA A O 1
ATOM 1323 N N . LYS A 1 167 ? 30.637 -30.279 -14.770 1.00 68.12 167 LYS A N 1
ATOM 1324 C CA . LYS A 1 167 ? 30.616 -29.920 -13.345 1.00 68.12 167 LYS A CA 1
ATOM 1325 C C . LYS A 1 167 ? 29.664 -30.828 -12.563 1.00 68.12 167 LYS A C 1
ATOM 1327 O O . LYS A 1 167 ? 30.058 -31.341 -11.524 1.00 68.12 167 LYS A O 1
ATOM 1332 N N . ILE A 1 168 ? 28.486 -31.116 -13.123 1.00 67.69 168 ILE A N 1
ATOM 1333 C CA . ILE A 1 168 ? 27.506 -32.058 -12.550 1.00 67.69 168 ILE A CA 1
ATOM 1334 C C . ILE A 1 168 ? 28.105 -33.469 -12.442 1.00 67.69 168 ILE A C 1
ATOM 1336 O O . ILE A 1 168 ? 28.010 -34.117 -11.404 1.00 67.69 168 ILE A O 1
ATOM 1340 N N . LEU A 1 169 ? 28.772 -33.940 -13.500 1.00 70.81 169 LEU A N 1
ATOM 1341 C CA . LEU A 1 169 ? 29.422 -35.253 -13.515 1.00 70.81 169 LEU A CA 1
ATOM 1342 C C . LEU A 1 169 ? 30.614 -35.329 -12.549 1.00 70.81 169 LEU A C 1
ATOM 1344 O O . LEU A 1 169 ? 30.834 -36.374 -11.942 1.00 70.81 169 LEU A O 1
ATOM 1348 N N . ALA A 1 170 ? 31.384 -34.249 -12.396 1.00 70.00 170 ALA A N 1
ATOM 1349 C CA . ALA A 1 170 ? 32.483 -34.187 -11.434 1.00 70.00 170 ALA A CA 1
ATOM 1350 C C . ALA A 1 170 ? 31.972 -34.233 -9.985 1.00 70.00 170 ALA A C 1
ATOM 1352 O O . ALA A 1 170 ? 32.504 -34.986 -9.172 1.00 70.00 170 ALA A O 1
ATOM 1353 N N . GLU A 1 171 ? 30.911 -33.487 -9.682 1.00 66.06 171 GLU A N 1
ATOM 1354 C CA . GLU A 1 171 ? 30.265 -33.466 -8.366 1.00 66.06 171 GLU A CA 1
ATOM 1355 C C . GLU A 1 171 ? 29.619 -34.823 -8.032 1.00 66.06 171 GLU A C 1
ATOM 1357 O O . GLU A 1 171 ? 29.799 -35.347 -6.932 1.00 66.06 171 GLU A O 1
ATOM 1362 N N . GLY A 1 172 ? 28.982 -35.465 -9.020 1.00 63.12 172 GLY A N 1
ATOM 1363 C CA . GLY A 1 172 ? 28.460 -36.828 -8.900 1.00 63.12 172 GLY A CA 1
ATOM 1364 C C . GLY A 1 172 ? 29.548 -37.870 -8.616 1.00 63.12 172 GLY A C 1
ATOM 1365 O O . GLY A 1 172 ? 29.374 -38.704 -7.729 1.00 63.12 172 GLY A O 1
ATOM 1366 N N . LYS A 1 173 ? 30.701 -37.793 -9.298 1.00 66.12 173 LYS A N 1
ATOM 1367 C CA . LYS A 1 173 ? 31.846 -38.690 -9.046 1.00 66.12 173 LYS A CA 1
ATOM 1368 C C . LYS A 1 173 ? 32.428 -38.509 -7.641 1.00 66.12 173 LYS A C 1
ATOM 1370 O O . LYS A 1 173 ? 32.672 -39.500 -6.960 1.00 66.12 173 LYS A O 1
ATOM 1375 N N . GLN A 1 174 ? 32.578 -37.266 -7.179 1.00 59.44 174 GLN A N 1
ATOM 1376 C CA . GLN A 1 174 ? 33.071 -36.969 -5.826 1.00 59.44 174 GLN A CA 1
ATOM 1377 C C . GLN A 1 174 ? 32.109 -37.439 -4.724 1.00 59.44 174 GLN A C 1
ATOM 1379 O O . GLN A 1 174 ? 32.552 -37.882 -3.662 1.00 59.44 174 GLN A O 1
ATOM 1384 N N . ALA A 1 175 ? 30.795 -37.368 -4.961 1.00 58.25 175 ALA A N 1
ATOM 1385 C CA . ALA A 1 175 ? 29.788 -37.880 -4.033 1.00 58.25 175 ALA A CA 1
ATOM 1386 C C . ALA A 1 175 ? 29.795 -39.418 -3.953 1.00 58.25 175 ALA A C 1
ATOM 1388 O O . ALA A 1 175 ? 29.603 -39.984 -2.877 1.00 58.25 175 ALA A O 1
ATOM 1389 N N . GLN A 1 1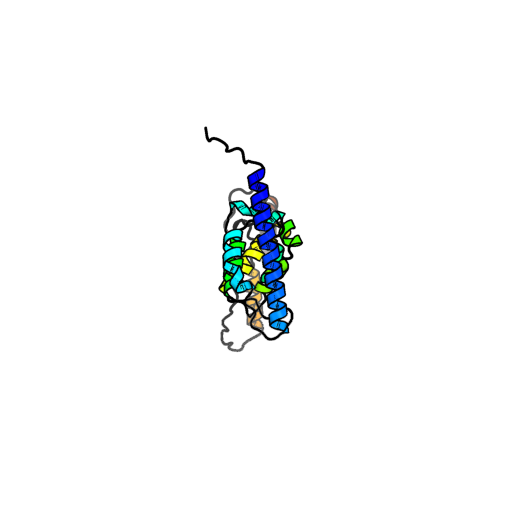76 ? 30.059 -40.095 -5.074 1.00 55.88 176 GLN A N 1
ATOM 1390 C CA . GLN A 1 176 ? 30.125 -41.556 -5.158 1.00 55.88 176 GLN A CA 1
ATOM 1391 C C . GLN A 1 176 ? 31.362 -42.129 -4.449 1.00 55.88 176 GLN A C 1
ATOM 1393 O O . GLN A 1 176 ? 31.299 -43.198 -3.843 1.00 55.88 176 GLN A O 1
ATOM 1398 N N . GLU A 1 177 ? 32.476 -41.397 -4.480 1.00 57.56 177 GLU A N 1
ATOM 1399 C CA . GLU A 1 177 ? 33.743 -41.807 -3.869 1.00 57.56 177 GLU A CA 1
ATOM 1400 C C . GLU A 1 177 ? 33.719 -41.713 -2.331 1.00 57.56 177 GLU A C 1
ATOM 1402 O O . GLU A 1 177 ? 34.365 -42.505 -1.647 1.00 57.56 177 GLU A O 1
ATOM 1407 N N . LYS A 1 178 ? 32.909 -40.804 -1.764 1.00 56.91 178 LYS A N 1
ATOM 1408 C CA . LYS A 1 178 ? 32.838 -40.561 -0.311 1.00 56.91 178 LYS A CA 1
ATOM 1409 C C . LYS A 1 178 ? 31.935 -41.518 0.477 1.00 56.91 178 LYS A C 1
ATOM 1411 O O . LYS A 1 178 ? 32.056 -41.564 1.699 1.00 56.91 178 LYS A O 1
ATOM 1416 N N . THR A 1 179 ? 31.064 -42.310 -0.153 1.00 56.75 179 THR A N 1
ATOM 1417 C CA . THR A 1 179 ? 30.163 -43.222 0.584 1.00 56.75 179 THR A CA 1
ATOM 1418 C C . THR A 1 179 ? 29.900 -44.536 -0.151 1.00 56.75 179 THR A C 1
ATOM 1420 O O . THR A 1 179 ? 29.011 -44.622 -0.991 1.00 56.75 179 THR A O 1
ATOM 1423 N N . ARG A 1 180 ? 30.599 -45.606 0.253 1.00 59.66 180 ARG A N 1
ATOM 1424 C CA . ARG A 1 180 ? 30.259 -47.012 -0.061 1.00 59.66 180 ARG A CA 1
ATOM 1425 C C . ARG A 1 180 ? 29.234 -47.595 0.930 1.00 59.66 180 ARG A C 1
ATOM 1427 O O . ARG A 1 180 ? 29.418 -48.692 1.448 1.00 59.66 180 ARG A O 1
ATOM 1434 N N . ARG A 1 181 ? 28.183 -46.848 1.271 1.00 60.75 181 ARG A N 1
ATOM 1435 C CA . ARG A 1 181 ? 27.058 -47.353 2.079 1.00 60.75 181 ARG A CA 1
ATOM 1436 C C . ARG A 1 181 ? 25.755 -47.042 1.358 1.00 60.75 181 ARG A C 1
ATOM 1438 O O . ARG A 1 181 ? 25.627 -45.975 0.764 1.00 60.75 181 ARG A O 1
ATOM 1445 N N . ILE A 1 182 ? 24.821 -47.991 1.402 1.00 55.53 182 ILE A N 1
ATOM 1446 C CA . ILE A 1 182 ? 23.490 -47.880 0.796 1.00 55.53 182 ILE A CA 1
ATOM 1447 C C . ILE A 1 182 ? 22.805 -46.647 1.395 1.00 55.53 182 ILE A C 1
ATOM 1449 O O . ILE A 1 182 ? 22.578 -46.583 2.602 1.00 55.53 182 ILE A O 1
ATOM 1453 N N . ARG A 1 183 ? 22.539 -45.644 0.556 1.00 60.12 183 ARG A N 1
ATOM 1454 C CA . ARG A 1 183 ? 21.914 -44.375 0.939 1.00 60.12 183 ARG A CA 1
ATOM 1455 C C . ARG A 1 183 ? 20.453 -44.417 0.502 1.00 60.12 183 ARG A C 1
ATOM 1457 O O . ARG A 1 183 ? 20.179 -44.715 -0.657 1.00 60.12 183 ARG A O 1
ATOM 1464 N N . ILE A 1 184 ? 19.530 -44.126 1.414 1.00 59.81 184 ILE A N 1
ATOM 1465 C CA . ILE A 1 184 ? 18.111 -43.950 1.082 1.00 59.81 184 ILE A CA 1
ATOM 1466 C C . ILE A 1 184 ? 18.008 -42.665 0.240 1.00 59.81 184 ILE A C 1
ATOM 1468 O O . ILE A 1 184 ? 18.535 -41.639 0.676 1.00 59.81 184 ILE A O 1
ATOM 1472 N N . PRO A 1 185 ? 17.416 -42.691 -0.969 1.00 56.72 185 PRO A N 1
ATOM 1473 C CA . PRO A 1 185 ? 17.278 -41.492 -1.788 1.00 56.72 185 PRO A CA 1
ATOM 1474 C C . PRO A 1 185 ? 16.411 -40.457 -1.068 1.00 56.72 185 PRO A C 1
ATOM 1476 O O . PRO A 1 185 ? 15.216 -40.669 -0.870 1.00 56.72 185 PRO A O 1
ATOM 1479 N N . GLU A 1 186 ? 17.001 -39.330 -0.678 1.00 54.81 186 GLU A N 1
ATOM 1480 C CA . GLU A 1 186 ? 16.233 -38.194 -0.176 1.00 54.81 186 GLU A CA 1
ATOM 1481 C C . GLU A 1 186 ? 15.668 -37.387 -1.346 1.00 54.81 186 GLU A C 1
ATOM 1483 O O . GLU A 1 186 ? 16.353 -37.094 -2.331 1.00 54.81 186 GLU A O 1
ATOM 1488 N N . ARG A 1 187 ? 14.390 -37.022 -1.237 1.00 46.31 187 ARG A N 1
ATOM 1489 C CA . ARG A 1 187 ? 13.690 -36.204 -2.226 1.00 46.31 187 ARG A CA 1
ATOM 1490 C C . ARG A 1 187 ? 14.243 -34.779 -2.149 1.00 46.31 187 ARG A C 1
ATOM 1492 O O . ARG A 1 187 ? 13.911 -34.029 -1.236 1.00 46.31 187 ARG A O 1
ATOM 1499 N N . GLN A 1 188 ? 15.102 -34.400 -3.091 1.00 52.72 188 GLN A N 1
ATOM 1500 C CA . GLN A 1 188 ? 15.607 -33.031 -3.170 1.00 52.72 188 GLN A CA 1
ATOM 1501 C C . GLN A 1 188 ? 14.488 -32.103 -3.660 1.00 52.72 188 GLN A C 1
ATOM 1503 O O . GLN A 1 188 ? 14.168 -32.075 -4.845 1.00 52.72 188 GLN A O 1
ATOM 1508 N N . PHE A 1 189 ? 13.906 -31.311 -2.756 1.00 42.97 189 PHE A N 1
ATOM 1509 C CA . PHE A 1 189 ? 13.043 -30.173 -3.098 1.00 42.97 189 PHE A CA 1
ATOM 1510 C C . PHE A 1 189 ? 13.887 -28.980 -3.584 1.00 42.97 189 PHE A C 1
ATOM 1512 O O . PHE A 1 189 ? 13.788 -27.867 -3.075 1.00 42.97 189 PHE A O 1
ATOM 1519 N N . GLY A 1 190 ? 14.778 -29.222 -4.545 1.00 49.97 190 GLY A N 1
ATOM 1520 C CA . GLY A 1 190 ? 15.492 -28.172 -5.255 1.00 49.97 190 GLY A CA 1
ATOM 1521 C C . GLY A 1 190 ? 14.688 -27.786 -6.486 1.00 49.97 190 GLY A C 1
ATOM 1522 O O . GLY A 1 190 ? 14.408 -28.634 -7.331 1.00 49.97 190 GLY A O 1
ATOM 1523 N N . VAL A 1 191 ? 14.311 -26.516 -6.605 1.00 49.09 191 VAL A N 1
ATOM 1524 C CA . VAL A 1 191 ? 13.773 -25.979 -7.859 1.00 49.09 191 VAL A CA 1
ATOM 1525 C C . VAL A 1 191 ? 14.877 -26.111 -8.911 1.00 49.09 191 VAL A C 1
ATOM 1527 O O . VAL A 1 191 ? 15.843 -25.347 -8.902 1.00 49.09 191 VAL A O 1
ATOM 1530 N N . TYR A 1 192 ? 14.779 -27.111 -9.790 1.00 49.66 192 TYR A N 1
ATOM 1531 C CA . TYR A 1 192 ? 15.715 -27.302 -10.897 1.00 49.66 192 TYR A CA 1
ATOM 1532 C C . TYR A 1 192 ? 15.611 -26.104 -11.847 1.00 49.66 192 TYR A C 1
ATOM 1534 O O . TYR A 1 192 ? 14.762 -26.068 -12.730 1.00 49.66 192 TYR A O 1
ATOM 1542 N N . THR A 1 193 ? 16.486 -25.116 -11.667 1.00 57.62 193 THR A N 1
ATOM 1543 C CA . THR A 1 193 ? 16.620 -23.967 -12.580 1.00 57.62 193 THR A CA 1
ATOM 1544 C C . THR A 1 193 ? 18.012 -23.964 -13.193 1.00 57.62 193 THR A C 1
ATOM 1546 O O . THR A 1 193 ? 18.745 -22.983 -13.143 1.00 57.62 193 THR A O 1
ATOM 1549 N N . VAL A 1 194 ? 18.412 -25.118 -13.720 1.00 55.88 194 VAL A N 1
ATOM 1550 C CA . VAL A 1 194 ? 19.681 -25.291 -14.418 1.00 55.88 194 VAL A CA 1
ATOM 1551 C C . VAL A 1 194 ? 19.347 -25.847 -15.787 1.00 55.88 194 VAL A C 1
ATOM 1553 O O . VAL A 1 194 ? 19.095 -27.040 -15.942 1.00 55.88 194 VAL A O 1
ATOM 1556 N N . ALA A 1 195 ? 19.295 -24.963 -16.779 1.00 55.56 195 ALA A N 1
ATOM 1557 C CA . ALA A 1 195 ? 19.128 -25.388 -18.157 1.00 55.56 195 ALA A CA 1
ATOM 1558 C C . ALA A 1 195 ? 20.459 -25.978 -18.665 1.00 55.56 195 ALA A C 1
ATOM 1560 O O . ALA A 1 195 ? 21.514 -25.367 -18.444 1.00 55.56 195 ALA A O 1
ATOM 1561 N N . PRO A 1 196 ? 20.448 -27.143 -19.338 1.00 54.25 196 PRO A N 1
ATOM 1562 C CA . PRO A 1 196 ? 21.624 -27.616 -20.054 1.00 54.25 196 PRO A CA 1
ATOM 1563 C C . PRO A 1 196 ? 22.022 -26.574 -21.113 1.00 54.25 196 PRO A C 1
ATOM 1565 O O . PRO A 1 196 ? 21.140 -25.980 -21.742 1.00 54.25 196 PRO A O 1
ATOM 1568 N N . PRO A 1 197 ? 23.327 -26.314 -21.316 1.00 54.22 197 PRO A N 1
ATOM 1569 C CA . PRO A 1 197 ? 23.758 -25.366 -22.333 1.00 54.22 197 PRO A CA 1
ATOM 1570 C C . PRO A 1 197 ? 23.254 -25.828 -23.703 1.00 54.22 197 PRO A C 1
ATOM 1572 O O . PRO A 1 197 ? 23.429 -26.989 -24.078 1.00 54.22 197 PRO A O 1
ATOM 1575 N N . SER A 1 198 ? 22.619 -24.924 -24.448 1.00 53.47 198 SER A N 1
ATOM 1576 C CA . SER A 1 198 ? 22.166 -25.205 -25.807 1.00 53.47 198 SER A CA 1
ATOM 1577 C C . SER A 1 198 ? 23.368 -25.549 -26.686 1.00 53.47 198 SER A C 1
ATOM 1579 O O . SER A 1 198 ? 24.259 -24.726 -26.879 1.00 53.47 198 SER A O 1
ATOM 1581 N N . GLN A 1 199 ? 23.380 -26.757 -27.249 1.00 56.75 199 GLN A N 1
ATOM 1582 C CA . GLN A 1 199 ? 24.357 -27.179 -28.261 1.00 56.75 199 GLN A CA 1
ATOM 1583 C C . GLN A 1 199 ? 24.027 -26.640 -29.664 1.00 56.75 199 GLN A C 1
ATOM 1585 O O . GLN A 1 199 ? 24.762 -26.884 -30.618 1.00 56.75 199 GLN A O 1
ATOM 1590 N N . VAL A 1 200 ? 22.918 -25.906 -29.786 1.00 54.00 200 VAL A N 1
ATOM 1591 C CA . VAL A 1 200 ? 22.476 -25.266 -31.023 1.00 54.00 200 VAL A CA 1
ATOM 1592 C C . VAL A 1 200 ? 23.269 -23.974 -31.206 1.00 54.00 200 VAL A C 1
ATOM 1594 O O . VAL A 1 200 ? 23.178 -23.066 -30.381 1.00 54.00 200 VAL A O 1
ATOM 1597 N N . LEU A 1 201 ? 24.064 -23.909 -32.276 1.00 49.09 201 LEU A N 1
ATOM 1598 C CA . LEU A 1 201 ? 24.745 -22.685 -32.695 1.00 49.09 201 LEU A CA 1
ATOM 1599 C C . LEU A 1 201 ? 23.691 -21.596 -32.970 1.00 49.09 201 LEU A C 1
ATOM 1601 O O . LEU A 1 201 ? 22.769 -21.858 -33.744 1.00 49.09 201 LEU A O 1
ATOM 1605 N N . PRO A 1 202 ? 23.788 -20.394 -32.371 1.00 47.69 202 PRO A N 1
ATOM 1606 C CA . PRO A 1 202 ? 22.889 -19.307 -32.716 1.00 47.69 202 PRO A CA 1
ATOM 1607 C C . PRO A 1 202 ? 23.229 -18.834 -34.126 1.00 47.69 202 PRO A C 1
ATOM 1609 O O . PRO A 1 202 ? 24.347 -18.384 -34.386 1.00 47.69 202 PRO A O 1
ATOM 1612 N N . ASP A 1 203 ? 22.260 -18.926 -35.026 1.00 47.00 203 ASP A N 1
ATOM 1613 C CA . ASP A 1 203 ? 22.344 -18.273 -36.322 1.00 47.00 203 ASP A CA 1
ATOM 1614 C C . ASP A 1 203 ? 22.342 -16.747 -36.101 1.00 47.00 203 ASP A C 1
ATOM 1616 O O . ASP A 1 203 ? 21.424 -16.188 -35.497 1.00 47.00 203 ASP A O 1
ATOM 1620 N N . GLY A 1 204 ? 23.425 -16.082 -36.510 1.00 50.25 204 GLY A N 1
ATOM 1621 C CA . GLY A 1 204 ? 23.477 -14.626 -36.674 1.00 50.25 204 GLY A CA 1
ATOM 1622 C C . GLY A 1 204 ? 23.516 -13.739 -35.416 1.00 50.25 204 GLY A C 1
ATOM 1623 O O . GLY A 1 204 ? 22.660 -12.869 -35.258 1.00 50.25 204 GLY A O 1
ATOM 1624 N N . ARG A 1 205 ? 24.560 -13.823 -34.573 1.00 43.00 205 ARG A N 1
ATOM 1625 C CA . ARG A 1 205 ? 24.952 -12.698 -33.687 1.00 43.00 205 ARG A CA 1
ATOM 1626 C C . ARG A 1 205 ? 26.366 -12.200 -33.989 1.00 43.00 205 ARG A C 1
ATOM 1628 O O . ARG A 1 205 ? 27.355 -12.869 -33.711 1.00 43.00 205 ARG A O 1
ATOM 1635 N N . THR A 1 206 ? 26.448 -10.975 -34.498 1.00 45.69 206 THR A N 1
ATOM 1636 C CA . THR A 1 206 ? 27.645 -10.240 -34.952 1.00 45.69 206 THR A CA 1
ATOM 1637 C C . THR A 1 206 ? 28.647 -9.849 -33.851 1.00 45.69 206 THR A C 1
ATOM 1639 O O . THR A 1 206 ? 29.590 -9.120 -34.134 1.00 45.69 206 THR A O 1
ATOM 1642 N N . GLY A 1 207 ? 28.490 -10.344 -32.618 1.00 48.72 207 GLY A N 1
ATOM 1643 C CA . GLY A 1 207 ? 29.381 -10.051 -31.482 1.00 48.72 207 GLY A CA 1
ATOM 1644 C C . GLY A 1 207 ? 30.049 -11.268 -30.827 1.00 48.72 207 GLY A C 1
ATOM 1645 O O . GLY A 1 207 ? 30.886 -11.082 -29.957 1.00 48.72 207 GLY A O 1
ATOM 1646 N N . ASP A 1 208 ? 29.720 -12.500 -31.238 1.00 45.44 208 ASP A N 1
ATOM 1647 C CA . ASP A 1 208 ? 30.220 -13.753 -30.619 1.00 45.44 208 ASP A CA 1
ATOM 1648 C C . ASP A 1 208 ? 31.362 -14.413 -31.428 1.00 45.44 208 ASP A C 1
ATOM 1650 O O . ASP A 1 208 ? 31.772 -15.556 -31.211 1.00 45.44 208 ASP A O 1
ATOM 1654 N N . GLY A 1 209 ? 31.875 -13.690 -32.429 1.00 52.69 209 GLY A N 1
ATOM 1655 C CA . GLY A 1 209 ? 32.876 -14.196 -33.363 1.00 52.69 209 GLY A CA 1
ATOM 1656 C C . GLY A 1 209 ? 34.204 -14.546 -32.695 1.00 52.69 209 GLY A C 1
ATOM 1657 O O . GLY A 1 209 ? 34.828 -15.534 -33.085 1.00 52.69 209 GLY A O 1
ATOM 1658 N N . ASP A 1 210 ? 34.623 -13.782 -31.688 1.00 51.50 210 ASP A N 1
ATOM 1659 C CA . ASP A 1 210 ? 35.958 -13.912 -31.100 1.00 51.50 210 ASP A CA 1
ATOM 1660 C C . ASP A 1 210 ? 36.078 -15.118 -30.167 1.00 51.50 210 ASP A C 1
ATOM 1662 O O . ASP A 1 210 ? 37.021 -15.901 -30.302 1.00 51.50 210 ASP A O 1
ATOM 1666 N N . GLU A 1 211 ? 35.077 -15.377 -29.322 1.00 55.16 211 GLU A N 1
ATOM 1667 C CA . GLU A 1 211 ? 35.075 -16.572 -28.473 1.00 55.16 211 GLU A CA 1
ATOM 1668 C C . GLU A 1 211 ? 34.954 -17.864 -29.293 1.00 55.16 211 GLU A C 1
ATOM 1670 O O . GLU A 1 211 ? 35.648 -18.852 -29.031 1.00 55.16 211 GLU A O 1
ATOM 1675 N N . ALA A 1 212 ? 34.106 -17.876 -30.326 1.00 54.16 212 ALA A N 1
ATOM 1676 C CA . ALA A 1 212 ? 33.953 -19.027 -31.214 1.00 54.16 212 ALA A CA 1
ATOM 1677 C C . ALA A 1 212 ? 35.199 -19.269 -32.093 1.00 54.16 212 ALA A C 1
ATOM 1679 O O . ALA A 1 212 ? 35.506 -20.412 -32.459 1.00 54.16 212 ALA A O 1
ATOM 1680 N N . ARG A 1 213 ? 35.941 -18.213 -32.455 1.00 61.03 213 ARG A N 1
ATOM 1681 C CA . ARG A 1 213 ? 37.240 -18.312 -33.147 1.00 61.03 213 ARG A CA 1
ATOM 1682 C C . ARG A 1 213 ? 38.323 -18.851 -32.218 1.00 61.03 213 ARG A C 1
ATOM 1684 O O . ARG A 1 213 ? 39.052 -19.758 -32.621 1.00 61.03 213 ARG A O 1
ATOM 1691 N N . GLU A 1 214 ? 38.393 -18.373 -30.978 1.00 66.12 214 GLU A N 1
ATOM 1692 C CA . GLU A 1 214 ? 39.340 -18.883 -29.983 1.00 66.12 214 GLU A CA 1
ATOM 1693 C C . GLU A 1 214 ? 39.119 -20.368 -29.677 1.00 66.12 214 GLU A C 1
ATOM 1695 O O . GLU A 1 214 ? 40.084 -21.133 -29.631 1.00 66.12 214 GLU A O 1
ATOM 1700 N N . ARG A 1 215 ? 37.863 -20.806 -29.511 1.00 68.12 215 ARG A N 1
ATOM 1701 C CA . ARG A 1 215 ? 37.542 -22.221 -29.250 1.00 68.12 215 ARG A CA 1
ATOM 1702 C C . ARG A 1 215 ? 38.019 -23.124 -30.389 1.00 68.12 215 ARG A C 1
ATOM 1704 O O . ARG A 1 215 ? 38.747 -24.082 -30.132 1.00 68.12 215 ARG A O 1
ATOM 1711 N N . ARG A 1 216 ? 37.717 -22.759 -31.643 1.00 71.25 216 ARG A N 1
ATOM 1712 C CA . ARG A 1 216 ? 38.183 -23.492 -32.836 1.00 71.25 216 ARG A CA 1
ATOM 1713 C C . ARG A 1 216 ? 39.705 -23.509 -32.952 1.00 71.25 216 ARG A C 1
ATOM 1715 O O . ARG A 1 216 ? 40.280 -24.546 -33.273 1.00 71.25 216 ARG A O 1
ATOM 1722 N N . ARG A 1 217 ? 40.374 -22.395 -32.641 1.00 74.25 217 ARG A N 1
ATOM 1723 C CA . ARG A 1 217 ? 41.841 -22.318 -32.634 1.00 74.25 217 ARG A CA 1
ATOM 1724 C C . ARG A 1 217 ? 42.450 -23.252 -31.584 1.00 74.25 217 ARG A C 1
ATOM 1726 O O . ARG A 1 217 ? 43.367 -24.005 -31.904 1.00 74.25 217 ARG A O 1
ATOM 1733 N N . ARG A 1 218 ? 41.909 -23.263 -30.361 1.00 79.19 218 ARG A N 1
ATOM 1734 C CA . ARG A 1 218 ? 42.359 -24.151 -29.272 1.00 79.19 218 ARG A CA 1
ATOM 1735 C C . ARG A 1 218 ? 42.144 -25.627 -29.614 1.00 79.19 218 ARG A C 1
ATOM 1737 O O . ARG A 1 218 ? 43.012 -26.450 -29.326 1.00 79.19 218 ARG A O 1
ATOM 1744 N N . GLU A 1 219 ? 41.027 -25.974 -30.249 1.00 73.06 219 GLU A N 1
ATOM 1745 C CA . GLU A 1 219 ? 40.768 -27.341 -30.719 1.00 73.06 219 GLU A CA 1
ATOM 1746 C C . GLU A 1 219 ? 41.718 -27.765 -31.841 1.00 73.06 219 GLU A C 1
ATOM 1748 O O . GLU A 1 219 ? 42.302 -28.847 -31.766 1.00 73.06 219 GLU A O 1
ATOM 1753 N N . GLN A 1 220 ? 41.957 -26.902 -32.832 1.00 76.00 220 GLN A N 1
ATOM 1754 C CA . GLN A 1 220 ? 42.912 -27.182 -33.906 1.00 76.00 220 GLN A CA 1
ATOM 1755 C C . GLN A 1 220 ? 44.344 -27.342 -33.382 1.00 76.00 220 GLN A C 1
ATOM 1757 O O . GLN A 1 220 ? 45.068 -28.238 -33.821 1.00 76.00 220 GLN A O 1
ATOM 1762 N N . GLU A 1 221 ? 44.763 -26.529 -32.410 1.00 82.88 221 GLU A N 1
ATOM 1763 C CA . GLU A 1 221 ? 46.069 -26.684 -31.764 1.00 82.88 221 GLU A CA 1
ATOM 1764 C C . GLU A 1 221 ? 46.179 -28.001 -30.986 1.00 82.88 221 GLU A C 1
ATOM 1766 O O . GLU A 1 221 ? 47.211 -28.674 -31.058 1.00 82.88 221 GLU A O 1
ATOM 1771 N N . ARG A 1 222 ? 45.115 -28.418 -30.287 1.00 83.81 222 ARG A N 1
ATOM 1772 C CA . ARG A 1 222 ? 45.064 -29.723 -29.606 1.00 83.81 222 ARG A CA 1
ATOM 1773 C C . ARG A 1 222 ? 45.167 -30.885 -30.592 1.00 83.81 222 ARG A C 1
ATOM 1775 O O . ARG A 1 222 ? 45.965 -31.792 -30.361 1.00 83.81 222 ARG A O 1
ATOM 1782 N N . LEU A 1 223 ? 44.434 -30.832 -31.704 1.00 81.94 223 LEU A N 1
ATOM 1783 C CA . LEU A 1 223 ? 44.494 -31.825 -32.782 1.00 81.94 223 LEU A CA 1
ATOM 1784 C C . LEU A 1 223 ? 45.891 -31.911 -33.402 1.00 81.94 223 LEU A C 1
ATOM 1786 O O . LEU A 1 223 ? 46.429 -33.006 -33.547 1.00 81.94 223 LEU A O 1
ATOM 1790 N N . ARG A 1 224 ? 46.532 -30.769 -33.677 1.00 88.00 224 ARG A N 1
ATOM 1791 C CA . ARG A 1 224 ? 47.917 -30.736 -34.176 1.00 88.00 224 ARG A CA 1
ATOM 1792 C C . ARG A 1 224 ? 48.904 -31.342 -33.180 1.00 88.00 224 ARG A C 1
ATOM 1794 O O . ARG A 1 224 ? 49.800 -32.083 -33.581 1.00 88.00 224 ARG A O 1
ATOM 1801 N N . ARG A 1 225 ? 48.749 -31.068 -31.880 1.00 87.81 225 ARG A N 1
ATOM 1802 C CA . ARG A 1 225 ? 49.585 -31.680 -30.830 1.00 87.81 225 ARG A CA 1
ATOM 1803 C C . ARG A 1 225 ? 49.381 -33.193 -30.751 1.00 87.81 225 ARG A C 1
ATOM 1805 O O . ARG A 1 225 ? 50.364 -33.917 -30.617 1.00 87.81 225 ARG A O 1
ATOM 1812 N N . LEU A 1 226 ? 48.142 -33.670 -30.866 1.00 86.69 226 LEU A N 1
ATOM 1813 C CA . LEU A 1 226 ? 47.823 -35.100 -30.901 1.00 86.69 226 LEU A CA 1
ATOM 1814 C C . LEU A 1 226 ? 48.417 -35.785 -32.132 1.00 86.69 226 LEU A C 1
ATOM 1816 O O . LEU A 1 226 ? 49.064 -36.817 -31.986 1.00 86.69 226 LEU A O 1
ATOM 1820 N N . GLN A 1 227 ? 48.285 -35.186 -33.316 1.00 85.88 227 GLN A N 1
ATOM 1821 C CA . GLN A 1 227 ? 48.876 -35.717 -34.547 1.00 85.88 227 GLN A CA 1
ATOM 1822 C C . GLN A 1 227 ? 50.403 -35.810 -34.454 1.00 85.88 227 GLN A C 1
ATOM 1824 O O . GLN A 1 227 ? 50.969 -36.841 -34.808 1.00 85.88 227 GLN A O 1
ATOM 1829 N N . ARG A 1 228 ? 51.072 -34.786 -33.904 1.00 86.50 228 ARG A N 1
ATOM 1830 C CA . ARG A 1 228 ? 52.525 -34.828 -33.661 1.00 86.50 228 ARG A CA 1
ATOM 1831 C C . ARG A 1 228 ? 52.914 -35.936 -32.683 1.00 86.50 228 ARG A C 1
ATOM 1833 O O . ARG A 1 228 ? 53.861 -36.666 -32.949 1.00 86.50 228 ARG A O 1
ATOM 1840 N N . LYS A 1 229 ? 52.176 -36.099 -31.578 1.00 86.38 229 LYS A N 1
ATOM 1841 C CA . LYS A 1 229 ? 52.415 -37.195 -30.623 1.00 86.38 229 LYS A CA 1
ATOM 1842 C C . LYS A 1 229 ? 52.219 -38.569 -31.263 1.00 86.38 229 LYS A C 1
ATOM 1844 O O . LYS A 1 229 ? 53.031 -39.455 -31.031 1.00 86.38 229 LYS A O 1
ATOM 1849 N N . LEU A 1 230 ? 51.188 -38.732 -32.090 1.00 83.88 230 LEU A N 1
ATOM 1850 C CA . LEU A 1 230 ? 50.912 -39.986 -32.788 1.00 83.88 230 LEU A CA 1
ATOM 1851 C C . LEU A 1 230 ? 52.011 -40.319 -33.809 1.00 83.88 230 LEU A C 1
ATOM 1853 O O . LEU A 1 230 ? 52.436 -41.465 -33.902 1.00 83.88 230 LEU A O 1
ATOM 1857 N N . GLN A 1 231 ? 52.512 -39.316 -34.539 1.00 81.94 231 GLN A N 1
ATOM 1858 C CA . GLN A 1 231 ? 53.640 -39.481 -35.460 1.00 81.94 231 GLN A CA 1
ATOM 1859 C C . GLN A 1 231 ? 54.926 -39.878 -34.729 1.00 81.94 231 GLN A C 1
ATOM 1861 O O . GLN A 1 231 ? 55.614 -40.793 -35.177 1.00 81.94 231 GLN A O 1
ATOM 1866 N N . LEU A 1 232 ? 55.224 -39.243 -33.592 1.00 82.62 232 LEU A N 1
ATOM 1867 C CA . LEU A 1 232 ? 56.381 -39.594 -32.764 1.00 82.62 232 LEU A CA 1
ATOM 1868 C C . LEU A 1 232 ? 56.267 -41.017 -32.202 1.00 82.62 232 LEU A C 1
ATOM 1870 O O . LEU A 1 232 ? 57.224 -41.779 -32.290 1.00 82.62 232 LEU A O 1
ATOM 1874 N N . ALA A 1 233 ? 55.089 -41.411 -31.710 1.00 79.44 233 ALA A N 1
ATOM 1875 C CA . ALA A 1 233 ? 54.841 -42.774 -31.237 1.00 79.44 233 ALA A CA 1
ATOM 1876 C C . ALA A 1 233 ? 54.985 -43.814 -32.364 1.00 79.44 233 ALA A C 1
ATOM 1878 O O . ALA A 1 233 ? 55.562 -44.879 -32.162 1.00 79.44 233 ALA A O 1
ATOM 1879 N N . LYS A 1 234 ? 54.531 -43.486 -33.581 1.00 76.00 234 LYS A N 1
ATOM 1880 C CA . LYS A 1 234 ? 54.691 -44.350 -34.760 1.00 76.00 234 LYS A CA 1
ATOM 1881 C C . LYS A 1 234 ? 56.160 -44.505 -35.172 1.00 76.00 234 LYS A C 1
ATOM 1883 O O . LYS A 1 234 ? 56.549 -45.587 -35.592 1.00 76.00 234 LYS A O 1
ATOM 1888 N N . GLN A 1 235 ? 56.975 -43.457 -35.031 1.00 72.69 235 GLN A N 1
ATOM 1889 C CA . GLN A 1 235 ? 58.420 -43.523 -35.290 1.00 72.69 235 GLN A CA 1
ATOM 1890 C C . GLN A 1 235 ? 59.180 -44.305 -34.211 1.00 72.69 235 GLN A C 1
ATOM 1892 O O . GLN A 1 235 ? 60.153 -44.980 -34.534 1.00 72.69 235 GLN A O 1
ATOM 1897 N N . GLN A 1 236 ? 58.739 -44.243 -32.952 1.00 68.88 236 GLN A N 1
ATOM 1898 C CA . GLN A 1 236 ? 59.324 -45.027 -31.861 1.00 68.88 236 GLN A CA 1
ATOM 1899 C C . GLN A 1 236 ? 59.010 -46.525 -31.997 1.00 68.88 236 GLN A C 1
ATOM 1901 O O . GLN A 1 236 ? 59.908 -47.339 -31.816 1.00 68.88 236 GLN A O 1
ATOM 1906 N N . ASN A 1 237 ? 57.792 -46.886 -32.416 1.00 62.53 237 ASN A N 1
ATOM 1907 C CA . ASN A 1 237 ? 57.415 -48.284 -32.672 1.00 62.53 237 ASN A CA 1
ATOM 1908 C C . ASN A 1 237 ? 58.004 -48.879 -33.963 1.00 62.53 237 ASN A C 1
ATOM 1910 O O . ASN A 1 237 ? 57.945 -50.088 -34.135 1.00 62.53 237 ASN A O 1
ATOM 1914 N N . ALA A 1 238 ? 58.543 -48.063 -34.873 1.00 59.12 238 ALA A N 1
ATOM 1915 C CA . ALA A 1 238 ? 59.199 -48.530 -36.101 1.00 59.12 238 ALA A CA 1
ATOM 1916 C C . ALA A 1 238 ? 60.723 -48.725 -35.946 1.00 59.12 238 ALA A C 1
ATOM 1918 O O . ALA A 1 238 ? 61.400 -49.040 -36.920 1.00 59.12 238 ALA A O 1
ATOM 1919 N N . ARG A 1 239 ? 61.272 -48.474 -34.748 1.00 58.69 239 ARG A N 1
ATOM 1920 C CA . ARG A 1 239 ? 62.700 -48.628 -34.411 1.00 58.69 239 ARG A CA 1
ATOM 1921 C C . ARG A 1 239 ? 62.978 -49.812 -33.469 1.00 58.69 239 ARG A C 1
ATOM 1923 O O . ARG A 1 239 ? 64.041 -49.852 -32.856 1.00 58.69 239 ARG A O 1
ATOM 1930 N N . VAL A 1 240 ? 62.035 -50.748 -33.367 1.00 52.12 240 VAL A N 1
ATOM 1931 C CA . VAL A 1 240 ? 62.183 -52.075 -32.743 1.00 52.12 240 VAL A CA 1
ATOM 1932 C C . VAL A 1 240 ? 61.975 -53.109 -33.836 1.00 52.12 240 VAL A C 1
ATOM 1934 O O . VAL A 1 240 ? 62.759 -54.076 -33.869 1.00 52.12 240 VAL A O 1
#

Foldseek 3Di:
DPPPPPDDPVVVVVLLVLLLVLLVQLVVLLVVQLVCVVVVHHRCSNVVSVVVVLVSLVDPVSLVSNLVSLSLLSLLSQQQQRPPPSHGHDPVSLVSSLVSLLVHDHALVSCVVSVNLVSLVVLCVDPPHDPVSNVSSVVSNCVHCCVVVVNDPDPVSPPQDADEPVVVVVVVVVVVVVDPDDDDDDDPPDPPSHDHPDPDDDPDDPPCVPVVVVVVVVVVVVVVVVVVVVVVVVVVVVVD

Radius of gyration: 30.98 Å; chains: 1; bounding box: 78×76×62 Å

Secondary structure (DSSP, 8-state):
----PPPPHHHHHHHHHHHHHHHHHHHHHHHHHHHHHHTT----HHHHHHHHHHHHHT-GGGHHHHHHTTHHHHHHHHHSPPTTT-PPPPHHHHHHHHHHHTTS---HHHHHHT-HHHHHHHHHH-TTS-HHHHHHHHHHHHHHHHHHHT--S-GGG----PPPHHHHHHHHHHHHHH--S-------------PPPP-SPPS--TT-HHHHHHHHHHHHHHHHHHHHHHHHHHHHHT--